Protein AF-A0A3D0P4E4-F1 (afdb_monomer)

Foldseek 3Di:
DPPFDWDKDWFFQQFAGWIWIQGSVRAIEIEFQFHWLPRPGPDDLQVSLVVLQVVSCVRPVAQEHLEYEQFFLFRRGQQSLLHPSLLRHAYAAYAYAQLLPPPDPLSVVLVVQLLVLLVLLLLQVVVLPDDPVLSVLLCVLSVRLFNDDDDPPGDDPPTGSVSSSCSSAAVHNHYNDRGHHHPPPDQDVQDWDDDPSHPQKIKTWHDDHPDPVSVVLLGPCVVPPLSVLSVLSSVQPVDPDPDPRCPPDDPVPDDPPVCCCVPPVQDPVNVVVVVVVSSPSSSSVSSVSSNQSRLSSTGWMWIDRPPDTDTDSRSRPDD

Nearest PDB structures (foldseek):
  7r0x-assembly1_A  TM=2.997E-01  e=5.244E+00  Serratia

pLDDT: mean 80.93, std 16.65, range [38.97, 98.81]

Mean predicted aligned error: 10.12 Å

Secondary structure (DSSP, 8-state):
------EEEE---SSS--EEEE-TTS-EEEE-----TT---S--TTHHHHHHHHHHHHHHSS-EEEEEE--S--HHHHGGGG-GGGGGSEEEEEEEEGGG-TT-HHHHHHHHHHHHHHHHHHHHGGGTT--HHHHHHHHHHHHHTT---S--TTPPTT--HHHHHHIIIII-SSBSSSSPEEES-SS-SSEEEE-TTSTTEEEEEEES---HHHHHHTSGGGGTHHHHHHHHHHHHHS---SS----SS-GGGPPPHHHHHHHS---HHHHHHHHHHHHTS-HHHHHHHHHHHHHTT--EEEEEETTEEEEE-TT-S--

Structure (mmCIF, N/CA/C/O backbone):
data_AF-A0A3D0P4E4-F1
#
_entry.id   AF-A0A3D0P4E4-F1
#
loop_
_atom_site.group_PDB
_atom_site.id
_atom_site.type_symbol
_atom_site.label_atom_id
_atom_site.label_alt_id
_atom_site.label_comp_id
_atom_site.label_asym_id
_atom_site.label_entity_id
_atom_site.label_seq_id
_atom_site.pdbx_PDB_ins_code
_atom_site.Cartn_x
_atom_site.Cartn_y
_atom_site.Cartn_z
_atom_site.occupancy
_atom_site.B_iso_or_equiv
_atom_site.auth_seq_id
_atom_site.auth_comp_id
_atom_site.auth_asym_id
_atom_site.auth_atom_id
_atom_site.pdbx_PDB_model_num
ATOM 1 N N . MET A 1 1 ? -31.466 0.581 21.768 1.00 44.50 1 MET A N 1
ATOM 2 C CA . MET A 1 1 ? -30.253 -0.060 21.217 1.00 44.50 1 MET A CA 1
ATOM 3 C C . MET A 1 1 ? -29.456 1.050 20.560 1.00 44.50 1 MET A C 1
ATOM 5 O O . MET A 1 1 ? -30.023 1.710 19.699 1.00 44.50 1 MET A O 1
ATOM 9 N N . SER A 1 2 ? -28.242 1.363 21.024 1.00 51.09 2 SER A N 1
ATOM 10 C CA . SER A 1 2 ? -27.422 2.362 20.327 1.00 51.09 2 SER A CA 1
ATOM 11 C C . SER A 1 2 ? -27.149 1.856 18.911 1.00 51.09 2 SER A C 1
ATOM 13 O O . SER A 1 2 ? -26.882 0.669 18.711 1.00 51.09 2 SER A O 1
ATOM 15 N N . ASN A 1 3 ? -27.303 2.729 17.920 1.00 55.09 3 ASN A N 1
ATOM 16 C CA . ASN A 1 3 ? -27.032 2.382 16.533 1.00 55.09 3 ASN A CA 1
ATOM 17 C C . ASN A 1 3 ? -25.538 2.039 16.419 1.00 55.09 3 ASN A C 1
ATOM 19 O O . ASN A 1 3 ? -24.690 2.899 16.651 1.00 55.09 3 ASN A O 1
ATOM 23 N N . LYS A 1 4 ? -25.211 0.774 16.127 1.00 81.69 4 LYS A N 1
ATOM 24 C CA . LYS A 1 4 ? -23.833 0.326 15.881 1.00 81.69 4 LYS A CA 1
ATOM 25 C C . LYS A 1 4 ? -23.458 0.696 14.447 1.00 81.69 4 LYS A C 1
ATOM 27 O O . LYS A 1 4 ? -23.489 -0.146 13.556 1.00 81.69 4 LYS A O 1
ATOM 32 N N . THR A 1 5 ? -23.209 1.978 14.217 1.00 90.88 5 THR A N 1
ATOM 33 C CA . THR A 1 5 ? -22.882 2.515 12.894 1.00 90.88 5 THR A CA 1
ATOM 34 C C . THR A 1 5 ? -21.390 2.362 12.623 1.00 90.88 5 THR A C 1
ATOM 36 O O . THR A 1 5 ? -20.579 2.801 13.433 1.00 90.88 5 THR A O 1
ATOM 39 N N . VAL A 1 6 ? -21.042 1.782 11.475 1.00 94.50 6 VAL A N 1
ATOM 40 C CA . VAL A 1 6 ? -19.710 1.923 10.872 1.00 94.50 6 VAL A CA 1
ATOM 41 C C . VAL A 1 6 ? -19.750 3.161 9.982 1.00 94.50 6 VAL A C 1
ATOM 43 O O . VAL A 1 6 ? -20.715 3.337 9.235 1.00 94.50 6 VAL A O 1
ATOM 46 N N . ARG A 1 7 ? -18.748 4.035 10.078 1.00 95.94 7 ARG A N 1
ATOM 47 C CA . ARG A 1 7 ? -18.603 5.182 9.168 1.00 95.94 7 ARG A CA 1
ATOM 48 C C . ARG A 1 7 ? -17.350 4.999 8.332 1.00 95.94 7 ARG A C 1
ATOM 50 O O . ARG A 1 7 ? -16.355 4.498 8.838 1.00 95.94 7 ARG A O 1
ATOM 57 N N . ILE A 1 8 ? -17.410 5.429 7.082 1.00 96.94 8 ILE A N 1
ATOM 58 C CA . ILE A 1 8 ? -16.265 5.451 6.178 1.00 96.94 8 ILE A CA 1
ATOM 59 C C . ILE A 1 8 ? -16.090 6.901 5.755 1.00 96.94 8 ILE A C 1
ATOM 61 O O . ILE A 1 8 ? -17.051 7.538 5.316 1.00 96.94 8 ILE A O 1
ATOM 65 N N . ARG A 1 9 ? -14.885 7.429 5.941 1.00 96.81 9 ARG A N 1
ATOM 66 C CA . ARG A 1 9 ? -14.469 8.724 5.412 1.00 96.81 9 ARG A CA 1
ATOM 67 C C . ARG A 1 9 ? -13.503 8.469 4.263 1.00 96.81 9 ARG A C 1
ATOM 69 O O . ARG A 1 9 ? -12.525 7.759 4.451 1.00 96.81 9 ARG A O 1
ATOM 76 N N . MET A 1 10 ? -13.806 9.039 3.104 1.00 95.44 10 MET A N 1
ATOM 77 C CA . MET A 1 10 ? -12.953 9.007 1.916 1.00 95.44 10 MET A CA 1
ATOM 78 C C . MET A 1 10 ? -12.258 10.359 1.805 1.00 95.44 10 MET A C 1
ATOM 80 O O . MET A 1 10 ? -12.942 11.386 1.821 1.00 95.44 10 MET A O 1
ATOM 84 N N . TYR A 1 11 ? -10.931 10.371 1.734 1.00 93.94 11 TYR A N 1
ATOM 85 C CA . TYR A 1 11 ? -10.174 11.602 1.527 1.00 93.94 11 TYR A CA 1
ATOM 86 C C . TYR A 1 11 ? -10.015 11.854 0.032 1.00 93.94 11 TYR A C 1
ATOM 88 O O . TYR A 1 11 ? -9.665 10.957 -0.726 1.00 93.94 11 TYR A O 1
ATOM 96 N N . HIS A 1 12 ? -10.281 13.085 -0.404 1.00 90.56 12 HIS A N 1
ATOM 97 C CA . HIS A 1 12 ? -10.120 13.478 -1.800 1.00 90.56 12 HIS A CA 1
ATOM 98 C C . HIS A 1 12 ? -8.635 13.716 -2.117 1.00 90.56 12 HIS A C 1
ATOM 100 O O . HIS A 1 12 ? -8.166 14.853 -2.142 1.00 90.56 12 HIS A O 1
ATOM 106 N N . VAL A 1 13 ? -7.891 12.630 -2.323 1.00 87.75 13 VAL A N 1
ATOM 107 C CA . VAL A 1 13 ? -6.446 12.644 -2.626 1.00 87.75 13 VAL A CA 1
ATOM 108 C C . VAL A 1 13 ? -6.140 12.829 -4.118 1.00 87.75 13 VAL A C 1
ATOM 110 O O . VAL A 1 13 ? -5.000 13.071 -4.500 1.00 87.75 13 VAL A O 1
ATOM 113 N N . GLY A 1 14 ? -7.176 12.827 -4.961 1.00 86.44 14 GLY A N 1
ATOM 114 C CA . GLY A 1 14 ? -7.060 13.005 -6.404 1.00 86.44 14 GLY A CA 1
ATOM 115 C C . GLY A 1 14 ? -6.926 11.662 -7.108 1.00 86.44 14 GLY A C 1
ATOM 116 O O . GLY A 1 14 ? -7.943 11.079 -7.468 1.00 86.44 14 GLY A O 1
ATOM 117 N N . PHE A 1 15 ? -5.688 11.213 -7.312 1.00 85.50 15 PHE A N 1
ATOM 118 C CA . PHE A 1 15 ? -5.374 9.900 -7.881 1.00 85.50 15 PHE A CA 1
ATOM 119 C C . PHE A 1 15 ? -4.903 8.966 -6.759 1.00 85.50 15 PHE A C 1
ATOM 121 O O . PHE A 1 15 ? -4.100 9.398 -5.925 1.00 85.50 15 PHE A O 1
ATOM 128 N N . GLY A 1 16 ? -5.453 7.751 -6.743 1.00 88.81 16 GLY A N 1
ATOM 129 C CA . GLY A 1 16 ? -5.277 6.744 -5.700 1.00 88.81 16 GLY A CA 1
ATOM 130 C C . GLY A 1 16 ? -6.220 6.873 -4.503 1.00 88.81 16 GLY A C 1
ATOM 131 O O . GLY A 1 16 ? -7.232 7.582 -4.557 1.00 88.81 16 GLY A O 1
ATOM 132 N N . ASP A 1 17 ? -5.874 6.194 -3.408 1.00 93.38 17 ASP A N 1
ATOM 133 C CA . ASP A 1 17 ? -6.824 5.844 -2.349 1.00 93.38 17 ASP A CA 1
ATOM 134 C C . ASP A 1 17 ? -6.416 6.303 -0.943 1.00 93.38 17 ASP A C 1
ATOM 136 O O . ASP A 1 17 ? -5.253 6.289 -0.542 1.00 93.38 17 ASP A O 1
ATOM 140 N N . CYS A 1 18 ? -7.414 6.694 -0.143 1.00 95.94 18 CYS A N 1
ATOM 141 C CA . CYS A 1 18 ? -7.250 6.931 1.290 1.00 95.94 18 CYS A CA 1
ATOM 142 C C . CYS A 1 18 ? -8.611 6.885 2.006 1.00 95.94 18 CYS A C 1
ATOM 144 O O . CYS A 1 18 ? -9.457 7.781 1.861 1.00 95.94 18 CYS A O 1
ATOM 146 N N . PHE A 1 19 ? -8.810 5.868 2.845 1.00 97.56 19 PHE A N 1
ATOM 147 C CA . PHE A 1 19 ? -10.054 5.633 3.580 1.00 97.56 19 PHE A CA 1
ATOM 148 C C . PHE A 1 19 ? -9.810 5.533 5.083 1.00 97.56 19 PHE A C 1
ATOM 150 O O . PHE A 1 19 ? -9.001 4.733 5.536 1.00 97.56 19 PHE A O 1
ATOM 157 N N . LEU A 1 20 ? -10.596 6.258 5.880 1.00 98.38 20 LEU A N 1
ATOM 158 C CA . LEU A 1 20 ? -10.663 6.069 7.329 1.00 98.38 20 LEU A CA 1
ATOM 159 C C . LEU A 1 20 ? -11.990 5.411 7.713 1.00 98.38 20 LEU A C 1
ATOM 161 O O . LEU A 1 20 ? -13.062 6.024 7.658 1.00 98.38 20 LEU A O 1
ATOM 165 N N . ILE A 1 21 ? -11.913 4.153 8.134 1.00 98.06 21 ILE A N 1
ATOM 166 C CA . ILE A 1 21 ? -13.038 3.383 8.664 1.00 98.06 21 ILE A CA 1
ATOM 167 C C . ILE A 1 21 ? -13.108 3.610 10.167 1.00 98.06 21 ILE A C 1
ATOM 169 O O . ILE A 1 21 ? -12.130 3.433 10.888 1.00 98.06 21 ILE A O 1
ATOM 173 N N . ILE A 1 22 ? -14.292 3.966 10.649 1.00 97.38 22 ILE A N 1
ATOM 174 C CA . ILE A 1 22 ? -14.557 4.286 12.046 1.00 97.38 22 ILE A CA 1
ATOM 175 C C . ILE A 1 22 ? -15.563 3.268 12.570 1.00 97.38 22 ILE A C 1
ATOM 177 O O . ILE A 1 22 ? -16.730 3.241 12.153 1.00 97.38 22 ILE A O 1
ATOM 181 N N . LEU A 1 23 ? -15.099 2.420 13.481 1.00 96.50 23 LEU A N 1
ATOM 182 C CA . LEU A 1 23 ? -15.888 1.356 14.083 1.00 96.50 23 LEU A CA 1
ATOM 183 C C . LEU A 1 23 ? -16.866 1.905 15.139 1.00 96.50 23 LEU A C 1
ATOM 185 O O . LEU A 1 23 ? -16.685 3.015 15.648 1.00 96.50 23 LEU A O 1
ATOM 189 N N . PRO A 1 24 ? -17.907 1.134 15.517 1.00 94.00 24 PRO A N 1
ATOM 190 C CA . PRO A 1 24 ? -18.908 1.585 16.487 1.00 94.00 24 PRO A CA 1
ATOM 191 C C . PRO A 1 24 ? -18.345 1.969 17.862 1.00 94.00 24 PRO A C 1
ATOM 193 O O . PRO A 1 24 ? -18.962 2.760 18.574 1.00 94.00 24 PRO A O 1
ATOM 196 N N . ASP A 1 25 ? -17.198 1.413 18.246 1.00 93.44 25 ASP A N 1
ATOM 197 C CA . ASP A 1 25 ? -16.477 1.726 19.482 1.00 93.44 25 ASP A CA 1
ATOM 198 C C . ASP A 1 25 ? -15.318 2.714 19.274 1.00 93.44 25 ASP A C 1
ATOM 200 O O . ASP A 1 25 ? -14.450 2.837 20.133 1.00 93.44 25 ASP A O 1
ATOM 204 N N . LYS A 1 26 ? -15.352 3.458 18.161 1.00 95.06 26 LYS A N 1
ATOM 205 C CA . LYS A 1 26 ? -14.412 4.518 17.768 1.00 95.06 26 LYS A CA 1
ATOM 206 C C . LYS A 1 26 ? -13.002 4.063 17.394 1.00 95.06 26 LYS A C 1
ATOM 208 O O . LYS A 1 26 ? -12.183 4.924 17.078 1.00 95.06 26 LYS A O 1
ATOM 213 N N . ARG A 1 27 ? -12.724 2.758 17.382 1.00 97.00 27 ARG A N 1
ATOM 214 C CA . ARG A 1 27 ? -11.493 2.241 16.777 1.00 97.00 27 ARG A CA 1
ATOM 215 C C . ARG A 1 27 ? -11.457 2.545 15.284 1.00 97.00 27 ARG A C 1
ATOM 217 O O . ARG A 1 27 ? -12.509 2.620 14.639 1.00 97.00 27 ARG A O 1
ATOM 224 N N . THR A 1 28 ? -10.262 2.733 14.752 1.00 98.12 28 THR A N 1
ATOM 225 C CA . THR A 1 28 ? -10.040 3.249 13.401 1.00 98.12 28 THR A CA 1
ATOM 226 C C . THR A 1 28 ? -9.142 2.335 12.585 1.00 98.12 28 THR A C 1
ATOM 228 O O . THR A 1 28 ? -8.157 1.794 13.085 1.00 98.12 28 THR A O 1
ATOM 231 N N . ILE A 1 29 ? -9.504 2.171 11.315 1.00 98.62 29 ILE A N 1
ATOM 232 C CA . ILE A 1 29 ? -8.706 1.465 10.313 1.00 98.62 29 ILE A CA 1
ATOM 233 C C . ILE A 1 29 ? -8.443 2.462 9.191 1.00 98.62 29 ILE A C 1
ATOM 235 O O . ILE A 1 29 ? -9.401 2.982 8.615 1.00 98.62 29 ILE A O 1
ATOM 239 N N . LEU A 1 30 ? -7.175 2.754 8.920 1.00 98.69 30 LEU A N 1
ATOM 240 C CA . LEU A 1 30 ? -6.765 3.529 7.755 1.00 98.69 30 LEU A CA 1
ATOM 241 C C . LEU A 1 30 ? -6.400 2.551 6.640 1.00 98.69 30 LEU A C 1
ATOM 243 O O . LEU A 1 30 ? -5.610 1.641 6.877 1.00 98.69 30 LEU A O 1
ATOM 247 N N . ILE A 1 31 ? -6.977 2.734 5.460 1.00 98.56 31 ILE A N 1
ATOM 248 C CA . ILE A 1 31 ? -6.610 2.002 4.249 1.00 98.56 31 ILE A CA 1
ATOM 249 C C . ILE A 1 31 ? -6.011 3.010 3.283 1.00 98.56 31 ILE A C 1
ATOM 251 O O . ILE A 1 31 ? -6.713 3.937 2.874 1.00 98.56 31 ILE A O 1
ATOM 255 N N . ASP 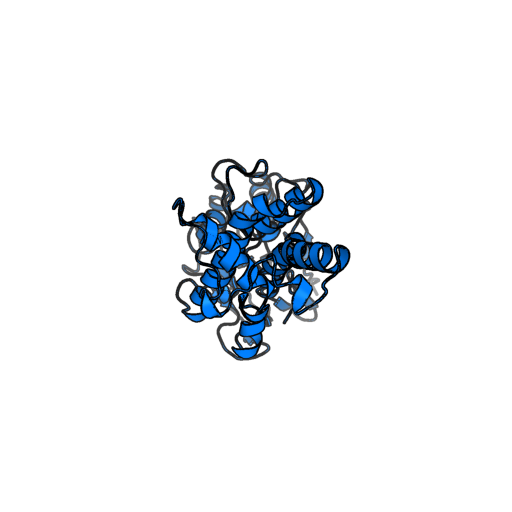A 1 32 ? -4.739 2.797 2.966 1.00 97.62 32 ASP A N 1
ATOM 256 C CA . ASP A 1 32 ? -3.899 3.625 2.110 1.00 97.62 32 ASP A CA 1
ATOM 257 C C . ASP A 1 32 ? -3.744 5.081 2.587 1.00 97.62 32 ASP A C 1
ATOM 259 O O . ASP A 1 32 ? -4.422 5.578 3.493 1.00 97.62 32 ASP A O 1
ATOM 263 N N . ALA A 1 33 ? -2.750 5.752 2.021 1.00 94.62 33 ALA A N 1
ATOM 264 C CA . ALA A 1 33 ? -2.447 7.160 2.211 1.00 94.62 33 ALA A CA 1
ATOM 265 C C . ALA A 1 33 ? -1.943 7.745 0.888 1.00 94.62 33 ALA A C 1
ATOM 267 O O . ALA A 1 33 ? -0.814 8.240 0.766 1.00 94.62 33 ALA A O 1
ATOM 268 N N . GLY A 1 34 ? -2.806 7.651 -0.114 1.00 86.38 34 GLY A N 1
ATOM 269 C CA . GLY A 1 34 ? -2.515 8.061 -1.466 1.00 86.38 34 GLY A CA 1
ATOM 270 C C . GLY A 1 34 ? -2.134 9.521 -1.599 1.00 86.38 34 GLY A C 1
ATOM 271 O O . GLY A 1 34 ? -2.745 10.407 -0.999 1.00 86.38 34 GLY A O 1
ATOM 272 N N . PHE A 1 35 ? -1.095 9.773 -2.385 1.00 77.38 35 PHE A N 1
ATOM 273 C CA . PHE A 1 35 ? -0.783 11.096 -2.900 1.00 77.38 35 PHE A CA 1
ATOM 274 C C . PHE A 1 35 ? -0.019 10.938 -4.204 1.00 77.38 35 PHE A C 1
ATOM 276 O O . PHE A 1 35 ? 0.995 10.250 -4.256 1.00 77.38 35 PHE A O 1
ATOM 283 N N . HIS A 1 36 ? -0.470 11.632 -5.242 1.00 68.00 36 HIS A N 1
ATOM 284 C CA . HIS A 1 36 ? 0.235 11.672 -6.510 1.00 68.00 36 HIS A CA 1
ATOM 285 C C . HIS A 1 36 ? 0.349 13.119 -6.987 1.00 68.00 36 HIS A C 1
ATOM 287 O O . HIS A 1 36 ? -0.640 13.849 -6.990 1.00 68.00 36 HIS A O 1
ATOM 293 N N . GLY A 1 37 ? 1.538 13.542 -7.431 1.00 61.47 37 GLY A N 1
ATOM 294 C CA . GLY A 1 37 ? 1.794 14.929 -7.852 1.00 61.47 37 GLY A CA 1
ATOM 295 C C . GLY A 1 37 ? 0.942 15.400 -9.041 1.00 61.47 37 GLY A C 1
ATOM 296 O O . GLY A 1 37 ? 0.727 16.599 -9.212 1.00 61.47 37 GLY A O 1
ATOM 297 N N . GLN A 1 38 ? 0.411 14.464 -9.835 1.00 63.22 38 GLN A N 1
ATOM 298 C CA . GLN A 1 38 ? -0.547 14.741 -10.917 1.00 63.22 38 GLN A CA 1
ATOM 299 C C . GLN A 1 38 ? -2.022 14.653 -10.477 1.00 63.22 38 GLN A C 1
ATOM 301 O O . GLN A 1 38 ? -2.912 15.145 -11.177 1.00 63.22 38 GLN A O 1
ATOM 306 N N . GLY A 1 39 ? -2.296 14.049 -9.318 1.00 63.44 39 GLY A N 1
ATOM 307 C CA . GLY A 1 39 ? -3.631 13.958 -8.740 1.00 63.44 39 GLY A CA 1
ATOM 308 C C . GLY A 1 39 ? -4.042 15.306 -8.156 1.00 63.44 39 GLY A C 1
ATOM 309 O O . GLY A 1 39 ? -3.478 15.769 -7.169 1.00 63.44 39 GLY A O 1
ATOM 310 N N . LYS A 1 40 ? -5.047 15.961 -8.747 1.00 65.06 40 LYS A N 1
ATOM 311 C CA . LYS A 1 40 ? -5.570 17.256 -8.266 1.00 65.06 40 LYS A CA 1
ATOM 312 C C . LYS A 1 40 ? -6.502 17.089 -7.056 1.00 65.06 40 LYS A C 1
ATOM 314 O O . LYS A 1 40 ? -7.643 17.548 -7.090 1.00 65.06 40 LYS A O 1
ATOM 319 N N . GLY A 1 41 ? -6.035 16.396 -6.020 1.00 70.00 41 GLY A N 1
ATOM 320 C CA . GLY A 1 41 ? -6.741 16.257 -4.748 1.00 70.00 41 GLY A CA 1
ATOM 321 C C . GLY A 1 41 ? -6.738 17.541 -3.914 1.00 70.00 41 GLY A C 1
ATOM 322 O O . GLY A 1 41 ? -6.080 18.528 -4.242 1.00 70.00 41 GLY A O 1
ATOM 323 N N . GLU A 1 42 ? -7.467 17.522 -2.799 1.00 77.00 42 GLU A N 1
ATOM 324 C CA . GLU A 1 42 ? -7.512 18.626 -1.825 1.00 77.00 42 GLU A CA 1
ATOM 325 C C . GLU A 1 42 ? -6.267 18.696 -0.929 1.00 77.00 42 GLU A C 1
ATOM 327 O O . GLU A 1 42 ? -6.057 19.700 -0.245 1.00 77.00 42 GLU A O 1
ATOM 332 N N . PHE A 1 43 ? -5.441 17.649 -0.923 1.00 73.31 43 PHE A N 1
ATOM 333 C CA . PHE A 1 43 ? -4.323 17.503 0.002 1.00 73.31 43 PHE A CA 1
ATOM 334 C C . PHE A 1 43 ? -2.992 17.474 -0.746 1.00 73.31 43 PHE A C 1
ATOM 336 O O . PHE A 1 43 ? -2.819 16.733 -1.709 1.00 73.31 43 PHE A O 1
ATOM 343 N N . SER A 1 44 ? -2.025 18.256 -0.265 1.00 70.69 44 SER A N 1
ATOM 344 C CA . SER A 1 44 ? -0.617 17.956 -0.524 1.00 70.69 44 SER A CA 1
ATOM 345 C C . SER A 1 44 ? -0.197 16.748 0.316 1.00 70.69 44 SER A C 1
ATOM 347 O O . SER A 1 44 ? -0.833 16.451 1.332 1.00 70.69 44 SER A O 1
ATOM 349 N N . GLY A 1 45 ? 0.906 16.089 -0.047 1.00 67.50 45 GLY A N 1
ATOM 350 C CA . GLY A 1 45 ? 1.371 14.904 0.675 1.00 67.50 45 GLY A CA 1
ATOM 351 C C . GLY A 1 45 ? 1.516 15.100 2.195 1.00 67.50 45 GLY A C 1
ATOM 352 O O . GLY A 1 45 ? 1.186 14.201 2.960 1.00 67.50 45 GLY A O 1
ATOM 353 N N . ASN A 1 46 ? 1.956 16.277 2.664 1.00 81.62 46 ASN A N 1
ATOM 354 C CA . ASN A 1 46 ? 2.072 16.569 4.105 1.00 81.62 46 ASN A CA 1
ATOM 355 C C . ASN A 1 46 ? 0.738 16.938 4.774 1.00 81.62 46 ASN A C 1
ATOM 357 O O . ASN A 1 46 ? 0.577 16.720 5.975 1.00 81.62 46 ASN A O 1
ATOM 361 N N . ALA A 1 47 ? -0.216 17.488 4.020 1.00 88.19 47 ALA A N 1
ATOM 362 C CA . ALA A 1 47 ? -1.501 17.931 4.559 1.00 88.19 47 ALA A CA 1
ATOM 363 C C . ALA A 1 47 ? -2.447 16.757 4.863 1.00 88.19 47 ALA A C 1
ATOM 365 O O . ALA A 1 47 ? -3.309 16.871 5.735 1.00 88.19 47 ALA A O 1
ATOM 366 N N . LEU A 1 48 ? -2.291 15.624 4.166 1.00 92.06 48 LEU A N 1
ATOM 367 C CA . LEU A 1 48 ? -3.113 14.434 4.390 1.00 92.06 48 LEU A CA 1
ATOM 368 C C . LEU A 1 48 ? -2.981 13.877 5.826 1.00 92.06 48 LEU A C 1
ATOM 370 O O . LEU A 1 48 ? -4.006 13.797 6.509 1.00 92.06 48 LEU A O 1
ATOM 374 N N . PRO A 1 49 ? -1.779 13.542 6.343 1.00 94.31 49 PRO A N 1
ATOM 375 C CA . PRO A 1 49 ? -1.633 13.072 7.723 1.00 94.31 49 PRO A CA 1
ATOM 376 C C . PRO A 1 49 ? -2.063 14.113 8.764 1.00 94.31 49 PRO A C 1
ATOM 378 O O . PRO A 1 49 ? -2.638 13.738 9.783 1.00 94.31 49 PRO A O 1
ATOM 381 N N . GLU A 1 50 ? -1.870 15.414 8.515 1.00 95.06 50 GLU A N 1
ATOM 382 C CA . GLU A 1 50 ? -2.366 16.472 9.414 1.00 95.06 50 GLU A CA 1
ATOM 383 C C . GLU A 1 50 ? -3.890 16.448 9.517 1.00 95.06 50 GLU A C 1
ATOM 385 O O . GLU A 1 50 ? -4.444 16.464 10.621 1.00 95.06 50 GLU A O 1
ATOM 390 N N . ARG A 1 51 ? -4.576 16.345 8.374 1.00 96.00 51 ARG A N 1
ATOM 391 C CA . ARG A 1 51 ? -6.033 16.262 8.351 1.00 96.00 51 ARG A CA 1
ATOM 392 C C . ARG A 1 51 ? -6.539 14.970 8.995 1.00 96.00 51 ARG A C 1
ATOM 394 O O . ARG A 1 51 ? -7.517 15.005 9.742 1.00 96.00 51 ARG A O 1
ATOM 401 N N . ILE A 1 52 ? -5.880 13.839 8.745 1.00 96.88 52 ILE A N 1
ATOM 402 C CA . ILE A 1 52 ? -6.211 12.567 9.402 1.00 96.88 52 ILE A CA 1
ATOM 403 C C . ILE A 1 52 ? -6.057 12.712 10.921 1.00 96.88 52 ILE A C 1
ATOM 405 O O . ILE A 1 52 ? -6.968 12.343 11.661 1.00 96.88 52 ILE A O 1
ATOM 409 N N . ARG A 1 53 ? -4.960 13.310 11.402 1.00 97.25 53 ARG A N 1
ATOM 410 C CA . ARG A 1 53 ? -4.731 13.577 12.832 1.00 97.25 53 ARG A CA 1
ATOM 411 C C . ARG A 1 53 ? -5.866 14.402 13.445 1.00 97.25 53 ARG A C 1
ATOM 413 O O . ARG A 1 53 ? -6.368 14.043 14.511 1.00 97.25 53 ARG A O 1
ATOM 420 N N . GLU A 1 54 ? -6.288 15.480 12.787 1.00 97.62 54 GLU A N 1
ATOM 421 C CA . GLU A 1 54 ? -7.413 16.318 13.234 1.00 97.62 54 GLU A CA 1
ATOM 422 C C . GLU A 1 54 ? -8.721 15.525 13.332 1.00 97.62 54 GLU A C 1
ATOM 424 O O . GLU A 1 54 ? -9.407 15.580 14.356 1.00 97.62 54 GLU A O 1
ATOM 429 N N . ASP A 1 55 ? -9.028 14.728 12.307 1.00 97.69 55 ASP A N 1
ATOM 430 C CA . ASP A 1 55 ? -10.228 13.895 12.279 1.00 97.69 55 ASP A CA 1
ATOM 431 C C . ASP A 1 55 ? -10.209 12.840 13.402 1.00 97.69 55 ASP A C 1
ATOM 433 O O . ASP A 1 55 ? -11.223 12.619 14.069 1.00 97.69 55 ASP A O 1
ATOM 437 N N . LEU A 1 56 ? -9.060 12.206 13.664 1.00 98.25 56 LEU A N 1
ATOM 438 C CA . LEU A 1 56 ? -8.893 11.242 14.760 1.00 98.25 56 LEU A CA 1
ATOM 439 C C . LEU A 1 56 ? -9.161 11.889 16.127 1.00 98.25 56 LEU A C 1
ATOM 441 O O . LEU A 1 56 ? -9.906 11.336 16.947 1.00 98.25 56 LEU A O 1
ATOM 445 N N . ILE A 1 57 ? -8.628 13.094 16.350 1.00 98.00 57 ILE A N 1
ATOM 446 C CA . ILE A 1 57 ? -8.874 13.868 17.573 1.00 98.00 57 ILE A CA 1
ATOM 447 C C . ILE A 1 57 ? -10.369 14.193 17.711 1.00 98.00 57 ILE A C 1
ATOM 449 O O . ILE A 1 57 ? -10.925 14.014 18.795 1.00 98.00 57 ILE A O 1
ATOM 453 N N . GLU A 1 58 ? -11.054 14.581 16.633 1.00 97.12 58 GLU A N 1
ATOM 454 C CA . GLU A 1 58 ? -12.503 14.832 16.655 1.00 97.12 58 GLU A CA 1
ATOM 455 C C . GLU A 1 58 ? -13.309 13.563 17.008 1.00 97.12 58 GLU A C 1
ATOM 457 O O . GLU A 1 58 ? -14.257 13.599 17.799 1.00 97.12 58 GLU A O 1
ATOM 462 N N . ILE A 1 59 ? -12.924 12.410 16.454 1.00 95.00 59 ILE A N 1
ATOM 463 C CA . ILE A 1 59 ? -13.644 11.139 16.618 1.00 95.00 59 ILE A CA 1
ATOM 464 C C . ILE A 1 59 ? -13.498 10.583 18.042 1.00 95.00 59 ILE A C 1
ATOM 466 O O . ILE A 1 59 ? -14.490 10.166 18.671 1.00 95.00 59 ILE A O 1
ATOM 470 N N . ARG A 1 60 ? -12.260 10.529 18.547 1.00 94.00 60 ARG A N 1
ATOM 471 C CA . ARG A 1 60 ? -11.903 9.767 19.758 1.00 94.00 60 ARG A CA 1
ATOM 472 C C . ARG A 1 60 ? -11.037 10.516 20.773 1.00 94.00 60 ARG A C 1
ATOM 474 O O . ARG A 1 60 ? -10.708 9.917 21.791 1.00 94.00 60 ARG A O 1
ATOM 481 N N . ASN A 1 61 ? -10.768 11.810 20.573 1.00 94.88 61 ASN A N 1
ATOM 482 C CA . ASN A 1 61 ? -9.947 12.650 21.460 1.00 94.88 61 ASN A CA 1
ATOM 483 C C . ASN A 1 61 ? -8.500 12.138 21.611 1.00 94.88 61 ASN A C 1
ATOM 485 O O . ASN A 1 61 ? -7.872 12.310 22.654 1.00 94.88 61 ASN A O 1
ATOM 489 N N . GLU A 1 62 ? -7.996 11.475 20.569 1.00 95.25 62 GLU A N 1
ATOM 490 C CA . GLU A 1 62 ? -6.679 10.845 20.509 1.00 95.25 62 GLU A CA 1
ATOM 491 C C . GLU A 1 62 ? -6.250 10.734 19.038 1.00 95.25 62 GLU A C 1
ATOM 493 O O . GLU A 1 62 ? -7.045 10.318 18.194 1.00 95.25 62 GLU A O 1
ATOM 498 N N . ALA A 1 63 ?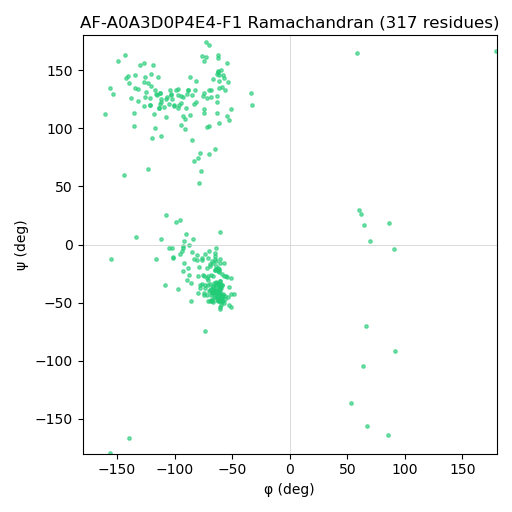 -4.998 11.079 18.731 1.00 97.00 63 ALA A N 1
ATOM 499 C CA . ALA A 1 63 ? -4.407 10.902 17.406 1.00 97.00 63 ALA A CA 1
ATOM 500 C C . ALA A 1 63 ? -3.891 9.464 17.245 1.00 97.00 63 ALA A C 1
ATOM 502 O O . ALA A 1 63 ? -2.688 9.216 17.283 1.00 97.00 63 ALA A O 1
ATOM 503 N N . ARG A 1 64 ? -4.815 8.505 17.123 1.00 97.50 64 ARG A N 1
ATOM 504 C CA . ARG A 1 64 ? -4.485 7.077 17.049 1.00 97.50 64 ARG A CA 1
ATOM 505 C C . ARG A 1 64 ? -5.236 6.346 15.944 1.00 97.50 64 ARG A C 1
ATOM 507 O O . ARG A 1 64 ? -6.457 6.473 15.830 1.00 97.50 64 ARG A O 1
ATOM 514 N N . ILE A 1 65 ? -4.503 5.522 15.201 1.00 98.50 65 ILE A N 1
ATOM 515 C CA . ILE A 1 65 ? -5.019 4.554 14.230 1.00 98.50 65 ILE A CA 1
ATOM 516 C C . ILE A 1 65 ? -4.750 3.153 14.773 1.00 98.50 65 ILE A C 1
ATOM 518 O O . ILE A 1 65 ? -3.613 2.824 15.097 1.00 98.50 65 ILE A O 1
ATOM 522 N N . ASP A 1 66 ? -5.777 2.311 14.890 1.00 98.56 66 ASP A N 1
ATOM 523 C CA . ASP A 1 66 ? -5.586 0.963 15.438 1.00 98.56 66 ASP A CA 1
ATOM 524 C C . ASP A 1 66 ? -4.972 0.012 14.404 1.00 98.56 66 ASP A C 1
ATOM 526 O O . ASP A 1 66 ? -4.122 -0.801 14.758 1.00 98.56 66 ASP A O 1
ATOM 530 N N . VAL A 1 67 ? -5.353 0.137 13.130 1.00 98.75 67 VAL A N 1
ATOM 531 C CA . VAL A 1 67 ? -4.750 -0.624 12.026 1.00 98.75 67 VAL A CA 1
ATOM 532 C C . VAL A 1 67 ? -4.538 0.279 10.814 1.00 98.75 67 VAL A C 1
ATOM 534 O O . VAL A 1 67 ? -5.484 0.905 10.341 1.00 98.75 67 VAL A O 1
ATOM 537 N N . VAL A 1 68 ? -3.311 0.325 10.301 1.00 98.81 68 VAL A N 1
ATOM 538 C CA . VAL A 1 68 ? -2.992 0.848 8.966 1.00 98.81 68 VAL A CA 1
ATOM 539 C C . VAL A 1 68 ? -2.909 -0.330 8.007 1.00 98.81 68 VAL A C 1
ATOM 541 O O . VAL A 1 68 ? -2.275 -1.333 8.318 1.00 98.81 68 VAL A O 1
ATOM 544 N N . ILE A 1 69 ? -3.540 -0.214 6.849 1.00 98.75 69 ILE A N 1
ATOM 545 C CA . ILE A 1 69 ? -3.505 -1.198 5.774 1.00 98.75 69 ILE A CA 1
ATOM 546 C C . ILE A 1 69 ? -2.957 -0.479 4.549 1.00 98.75 69 ILE A C 1
ATOM 548 O O . ILE A 1 69 ? -3.565 0.500 4.130 1.00 98.75 69 ILE A O 1
ATOM 552 N N . ALA A 1 70 ? -1.834 -0.939 4.001 1.00 98.25 70 ALA A N 1
ATOM 553 C CA . ALA A 1 70 ? -1.431 -0.544 2.653 1.00 98.25 70 ALA A CA 1
ATOM 554 C C . ALA A 1 70 ? -1.810 -1.684 1.708 1.00 98.25 70 ALA A C 1
ATOM 556 O O . ALA A 1 70 ? -1.388 -2.822 1.930 1.00 98.25 70 ALA A O 1
ATOM 557 N N . THR A 1 71 ? -2.663 -1.407 0.725 1.00 97.12 71 THR A N 1
ATOM 558 C CA . THR A 1 71 ? -3.233 -2.435 -0.153 1.00 97.12 71 THR A CA 1
ATOM 559 C C . THR A 1 71 ? -2.163 -3.029 -1.052 1.00 97.12 71 THR A C 1
ATOM 561 O O . THR A 1 71 ? -2.031 -4.245 -1.115 1.00 97.12 71 THR A O 1
ATOM 564 N N . HIS A 1 72 ? -1.365 -2.182 -1.683 1.00 95.00 72 HIS A N 1
ATOM 565 C CA . HIS A 1 72 ? -0.190 -2.530 -2.465 1.00 95.00 72 HIS A CA 1
ATOM 566 C C . HIS A 1 72 ? 0.740 -1.319 -2.516 1.00 95.00 72 HIS A C 1
ATOM 568 O O . HIS A 1 72 ? 0.486 -0.284 -1.903 1.00 95.00 72 HIS A O 1
ATOM 574 N N . ARG A 1 73 ? 1.864 -1.463 -3.207 1.00 92.81 73 ARG A N 1
ATOM 575 C CA . ARG A 1 73 ? 2.958 -0.495 -3.146 1.00 92.81 73 ARG A CA 1
ATOM 576 C C . ARG A 1 73 ? 2.906 0.639 -4.165 1.00 92.81 73 ARG A C 1
ATOM 578 O O . ARG A 1 73 ? 3.922 1.314 -4.323 1.00 92.81 73 ARG A O 1
ATOM 585 N N . HIS A 1 74 ? 1.828 0.808 -4.922 1.00 92.19 74 HIS A N 1
ATOM 586 C CA . HIS A 1 74 ? 1.788 1.918 -5.865 1.00 92.19 74 HIS A CA 1
ATOM 587 C C . HIS A 1 74 ? 1.853 3.257 -5.138 1.00 92.19 74 HIS A C 1
ATOM 589 O O . HIS A 1 74 ? 1.392 3.397 -3.999 1.00 92.19 74 HIS A O 1
ATOM 595 N N . GLN A 1 75 ? 2.491 4.237 -5.777 1.00 88.94 75 GLN A N 1
ATOM 596 C CA . GLN A 1 75 ? 2.708 5.542 -5.162 1.00 88.94 75 GLN A CA 1
ATOM 597 C C . GLN A 1 75 ? 1.389 6.199 -4.766 1.00 88.94 75 GLN A C 1
ATOM 599 O O . GLN A 1 75 ? 1.237 6.700 -3.650 1.00 88.94 75 GLN A O 1
ATOM 604 N N . ASP A 1 76 ? 0.396 6.137 -5.638 1.00 89.19 76 ASP A N 1
ATOM 605 C CA . ASP A 1 76 ? -0.926 6.677 -5.374 1.00 89.19 76 ASP A CA 1
ATOM 606 C C . ASP A 1 76 ? -1.670 5.971 -4.220 1.00 89.19 76 ASP A C 1
ATOM 608 O O . ASP A 1 76 ? -2.696 6.469 -3.778 1.00 89.19 76 ASP A O 1
ATOM 612 N N . HIS A 1 77 ? -1.104 4.923 -3.611 1.00 94.19 77 HIS A N 1
ATOM 613 C CA . HIS A 1 77 ? -1.600 4.305 -2.375 1.00 94.19 77 HIS A CA 1
ATOM 614 C C . HIS A 1 77 ? -0.720 4.579 -1.151 1.00 94.19 77 HIS A C 1
ATOM 616 O O . HIS A 1 77 ? -1.238 4.717 -0.044 1.00 94.19 77 HIS A O 1
ATOM 622 N N . ILE A 1 78 ? 0.606 4.672 -1.297 1.00 93.94 78 ILE A N 1
ATOM 623 C CA . ILE A 1 78 ? 1.512 4.709 -0.131 1.00 93.94 78 ILE A CA 1
ATOM 624 C C . ILE A 1 78 ? 2.295 6.008 0.031 1.00 93.94 78 ILE A C 1
ATOM 626 O O . ILE A 1 78 ? 2.917 6.233 1.070 1.00 93.94 78 ILE A O 1
ATOM 630 N N . TYR A 1 79 ? 2.318 6.872 -0.976 1.00 90.12 79 TYR A N 1
ATOM 631 C CA . TYR A 1 79 ? 3.366 7.882 -1.073 1.00 90.12 79 TYR A CA 1
ATOM 632 C C . TYR A 1 79 ? 3.316 8.940 0.040 1.00 90.12 79 TYR A C 1
ATOM 634 O O . TYR A 1 79 ? 4.375 9.419 0.460 1.00 90.12 79 TYR A O 1
ATOM 642 N N . SER A 1 80 ? 2.144 9.230 0.627 1.00 92.69 80 SER A N 1
ATOM 643 C CA . SER A 1 80 ? 2.064 10.141 1.784 1.00 92.69 80 SER A CA 1
ATOM 644 C C . SER A 1 80 ? 2.734 9.591 3.043 1.00 92.69 80 SER A C 1
ATOM 646 O O . SER A 1 80 ? 3.018 10.379 3.946 1.00 92.69 80 SER A O 1
ATOM 648 N N . PHE A 1 81 ? 3.032 8.287 3.137 1.00 94.81 81 PHE A N 1
ATOM 649 C CA . PHE A 1 81 ? 3.787 7.710 4.263 1.00 94.81 81 PHE A CA 1
ATOM 650 C C . PHE A 1 81 ? 5.235 8.221 4.358 1.00 94.81 81 PHE A C 1
ATOM 652 O O . PHE A 1 81 ? 5.881 8.027 5.384 1.00 94.81 81 PHE A O 1
ATOM 659 N N . ASN A 1 82 ? 5.734 8.948 3.354 1.00 93.00 82 ASN A N 1
ATOM 660 C CA . ASN A 1 82 ? 6.990 9.697 3.462 1.00 93.00 82 ASN A CA 1
ATOM 661 C C . ASN A 1 82 ? 6.914 10.908 4.416 1.00 93.00 82 ASN A C 1
ATOM 663 O O . ASN A 1 82 ? 7.947 11.454 4.798 1.00 93.00 82 ASN A O 1
ATOM 667 N N . SER A 1 83 ? 5.716 11.381 4.772 1.00 92.38 83 SER A N 1
ATOM 668 C CA . SER A 1 83 ? 5.561 12.579 5.600 1.00 92.38 83 SER A CA 1
ATOM 669 C C . SER A 1 83 ? 6.038 12.368 7.039 1.00 92.38 83 SER A C 1
ATOM 671 O O . SER A 1 83 ? 5.621 11.437 7.724 1.00 92.38 83 SER A O 1
ATOM 673 N N . GLU A 1 84 ? 6.829 13.303 7.564 1.00 92.56 84 GLU A N 1
ATOM 674 C CA . GLU A 1 84 ? 7.239 13.292 8.976 1.00 92.56 84 GLU A CA 1
ATOM 675 C C . GLU A 1 84 ? 6.046 13.459 9.939 1.00 92.56 84 GLU A C 1
ATOM 677 O O . GLU A 1 84 ? 6.111 13.030 11.094 1.00 92.56 84 GLU A O 1
ATOM 682 N N . ASN A 1 85 ? 4.924 14.010 9.458 1.00 93.75 85 ASN A N 1
ATOM 683 C CA . ASN A 1 85 ? 3.713 14.256 10.247 1.00 93.75 85 ASN A CA 1
ATOM 684 C C . ASN A 1 85 ? 3.052 12.963 10.759 1.00 93.75 85 ASN A C 1
ATOM 686 O O . ASN A 1 85 ? 2.301 13.001 11.736 1.00 93.75 85 ASN A O 1
ATOM 690 N N . TRP A 1 86 ? 3.369 11.800 10.173 1.00 95.56 86 TRP A N 1
ATOM 691 C CA . TRP A 1 86 ? 2.975 10.502 10.734 1.00 95.56 86 TRP A CA 1
ATOM 692 C C . TRP A 1 86 ? 3.571 10.248 12.124 1.00 95.56 86 TRP A C 1
ATOM 694 O O . TRP A 1 86 ? 3.000 9.483 12.898 1.00 95.56 86 TRP A O 1
ATOM 704 N N . GLY A 1 87 ? 4.670 10.920 12.486 1.00 94.88 87 GLY A N 1
ATOM 705 C CA . GLY A 1 87 ? 5.263 10.859 13.824 1.00 94.88 87 GLY A CA 1
ATOM 706 C C . GLY A 1 87 ? 4.366 11.414 14.939 1.00 94.88 87 GLY A C 1
ATOM 707 O O . GLY A 1 87 ? 4.618 11.149 16.117 1.00 94.88 87 GLY A O 1
ATOM 708 N N . GLU A 1 88 ? 3.307 12.147 14.588 1.00 95.31 88 GLU A N 1
ATOM 709 C CA . GLU A 1 88 ? 2.315 12.682 15.526 1.00 95.31 88 GLU A CA 1
ATOM 710 C C . GLU A 1 88 ? 1.095 11.768 15.726 1.00 95.31 88 GLU A C 1
ATOM 712 O O . GLU A 1 88 ? 0.203 12.100 16.512 1.00 95.31 88 GLU A O 1
ATOM 717 N N . ILE A 1 89 ? 1.041 10.628 15.029 1.00 97.81 89 ILE A N 1
ATOM 718 C CA . ILE A 1 89 ? -0.064 9.668 15.088 1.00 97.81 89 ILE A CA 1
ATOM 719 C C . ILE A 1 89 ? 0.450 8.345 15.661 1.00 97.81 89 ILE A C 1
ATOM 721 O O . ILE A 1 89 ? 1.446 7.787 15.206 1.00 97.81 89 ILE A O 1
ATOM 725 N N . GLU A 1 90 ? -0.244 7.818 16.666 1.00 97.62 90 GLU A N 1
ATOM 726 C CA . GLU A 1 90 ? 0.054 6.501 17.232 1.00 97.62 90 GLU A CA 1
ATOM 727 C C . GLU A 1 90 ? -0.583 5.393 16.392 1.00 97.62 90 GLU A C 1
ATOM 729 O O . GLU A 1 90 ? -1.770 5.465 16.064 1.00 97.62 90 GLU A O 1
ATOM 734 N N . ILE A 1 91 ? 0.189 4.354 16.068 1.00 98.12 91 ILE A N 1
ATOM 735 C CA . ILE A 1 91 ? -0.255 3.248 15.212 1.00 98.12 91 ILE A CA 1
ATOM 736 C C . ILE A 1 91 ? -0.355 1.949 16.022 1.00 98.12 91 ILE A C 1
ATOM 738 O O . ILE A 1 91 ? 0.573 1.569 16.721 1.00 98.12 91 ILE A O 1
ATOM 742 N N . GLY A 1 92 ? -1.459 1.212 15.945 1.00 97.94 92 GLY A N 1
ATOM 743 C CA . GLY A 1 92 ? -1.543 -0.113 16.571 1.00 97.94 92 GLY A CA 1
ATOM 744 C C . GLY A 1 92 ? -0.737 -1.150 15.785 1.00 97.94 92 GLY A C 1
ATOM 745 O O . GLY A 1 92 ? 0.359 -1.561 16.179 1.00 97.94 92 GLY A O 1
ATOM 746 N N . GLU A 1 93 ? -1.280 -1.554 14.639 1.00 98.00 93 GLU A N 1
ATOM 747 C CA . GLU A 1 93 ? -0.660 -2.497 13.707 1.00 98.00 93 GLU A CA 1
ATOM 748 C C . GLU A 1 93 ? -0.590 -1.928 12.284 1.00 98.00 93 GLU A C 1
ATOM 750 O O . GLU A 1 93 ? -1.396 -1.084 11.900 1.00 98.00 93 GLU A O 1
ATOM 755 N N . VAL A 1 94 ? 0.355 -2.436 11.491 1.00 98.62 94 VAL A N 1
ATOM 756 C CA . VAL A 1 94 ? 0.433 -2.202 10.042 1.00 98.62 94 VAL A CA 1
ATOM 757 C C . VAL A 1 94 ? 0.232 -3.535 9.341 1.00 98.62 94 VAL A C 1
ATOM 759 O O . VAL A 1 94 ? 0.903 -4.508 9.695 1.00 98.62 94 VAL A O 1
ATOM 762 N N . TRP A 1 95 ? -0.686 -3.603 8.385 1.00 98.62 95 TRP A N 1
ATOM 763 C CA . TRP A 1 95 ? -0.947 -4.778 7.562 1.00 98.62 95 TRP A CA 1
ATOM 764 C C . TRP A 1 95 ? -0.542 -4.491 6.120 1.00 98.62 95 TRP A C 1
ATOM 766 O O . TRP A 1 95 ? -0.922 -3.463 5.563 1.00 98.62 95 TRP A O 1
ATOM 776 N N . LEU A 1 96 ? 0.235 -5.403 5.547 1.00 98.38 96 LEU A N 1
ATOM 777 C CA . LEU A 1 96 ? 0.773 -5.321 4.191 1.00 98.38 96 LEU A CA 1
ATOM 778 C C . LEU A 1 96 ? 0.480 -6.634 3.458 1.00 98.38 96 LEU A C 1
ATOM 780 O O . LEU A 1 96 ? 0.362 -7.677 4.119 1.00 98.38 96 LEU A O 1
ATOM 784 N N . PRO A 1 97 ? 0.390 -6.635 2.119 1.00 96.50 97 PRO A N 1
ATOM 785 C CA . PRO A 1 97 ? 0.358 -7.880 1.376 1.00 96.50 97 PRO A CA 1
ATOM 786 C C . PRO A 1 97 ? 1.666 -8.650 1.589 1.00 96.50 97 PRO A C 1
ATOM 788 O O . PRO A 1 97 ? 2.735 -8.073 1.801 1.00 96.50 97 PRO A O 1
ATOM 791 N N . TRP A 1 98 ? 1.596 -9.978 1.554 1.00 95.44 98 TRP A N 1
ATOM 792 C CA . TRP A 1 98 ? 2.752 -10.823 1.854 1.00 95.44 98 TRP A CA 1
ATOM 793 C C . TRP A 1 98 ? 3.933 -10.640 0.901 1.00 95.44 98 TRP A C 1
ATOM 795 O O . TRP A 1 98 ? 5.069 -10.913 1.284 1.00 95.44 98 TRP A O 1
ATOM 805 N N . VAL A 1 99 ? 3.677 -10.141 -0.308 1.00 92.62 99 VAL A N 1
ATOM 806 C CA . VAL A 1 99 ? 4.713 -9.827 -1.298 1.00 92.62 99 VAL A CA 1
ATOM 807 C C . VAL A 1 99 ? 5.650 -8.693 -0.856 1.00 92.62 99 VAL A C 1
ATOM 809 O O . VAL A 1 99 ? 6.703 -8.506 -1.458 1.00 92.62 99 VAL A O 1
ATOM 812 N N . GLU A 1 100 ? 5.289 -7.959 0.200 1.00 95.00 100 GLU A N 1
ATOM 813 C CA . GLU A 1 100 ? 6.109 -6.907 0.811 1.00 95.00 100 GLU A CA 1
ATOM 814 C C . GLU A 1 100 ? 6.973 -7.448 1.966 1.00 95.00 100 GLU A C 1
ATOM 816 O O . GLU A 1 100 ? 7.774 -6.720 2.555 1.00 95.00 100 GLU A O 1
ATOM 821 N N . ASP A 1 101 ? 6.859 -8.736 2.319 1.00 95.50 101 ASP A N 1
ATOM 822 C CA . ASP A 1 101 ? 7.703 -9.333 3.354 1.00 95.50 101 ASP A CA 1
ATOM 823 C C . ASP A 1 101 ? 9.155 -9.473 2.868 1.00 95.50 101 ASP A C 1
ATOM 825 O O . ASP A 1 101 ? 9.536 -10.410 2.165 1.00 95.50 101 ASP A O 1
ATOM 829 N N . ARG A 1 102 ? 10.009 -8.553 3.329 1.00 94.06 102 ARG A N 1
ATOM 830 C CA . ARG A 1 102 ? 11.458 -8.519 3.051 1.00 94.06 102 ARG A CA 1
ATOM 831 C C . ARG A 1 102 ? 12.220 -9.757 3.542 1.00 94.06 102 ARG A C 1
ATOM 833 O O . ARG A 1 102 ? 13.399 -9.909 3.223 1.00 94.06 102 ARG A O 1
ATOM 840 N N . SER A 1 103 ? 11.601 -10.601 4.367 1.00 93.56 103 SER A N 1
ATOM 841 C CA . SER A 1 103 ? 12.177 -11.859 4.846 1.00 93.56 103 SER A CA 1
ATOM 842 C C . SER A 1 103 ? 11.646 -13.097 4.126 1.00 93.56 103 SER A C 1
ATOM 844 O O . SER A 1 103 ? 12.239 -14.169 4.266 1.00 93.56 103 SER A O 1
ATOM 846 N N . ASP A 1 104 ? 10.591 -12.952 3.323 1.00 93.00 104 ASP A N 1
ATOM 847 C CA . ASP A 1 104 ? 10.020 -14.029 2.527 1.00 93.00 104 ASP A CA 1
ATOM 848 C C . ASP A 1 104 ? 10.807 -14.188 1.202 1.00 93.00 104 ASP A C 1
ATOM 850 O O . ASP A 1 104 ? 10.940 -13.234 0.419 1.00 93.00 104 ASP A O 1
ATOM 854 N N . PRO A 1 105 ? 11.389 -15.374 0.928 1.00 91.25 105 PRO A N 1
ATOM 855 C CA . PRO A 1 105 ? 12.179 -15.594 -0.281 1.00 91.25 105 PRO A CA 1
ATOM 856 C C . PRO A 1 105 ? 11.378 -15.487 -1.584 1.00 91.25 105 PRO A C 1
ATOM 858 O O . PRO A 1 105 ? 11.942 -15.071 -2.601 1.00 91.25 105 PRO A O 1
ATOM 861 N N . GLU A 1 106 ? 10.101 -15.873 -1.579 1.00 88.81 106 GLU A N 1
ATOM 862 C CA . GLU A 1 106 ? 9.236 -15.829 -2.761 1.00 88.81 106 GLU A CA 1
ATOM 863 C C . GLU A 1 106 ? 8.820 -14.391 -3.057 1.00 88.81 106 GLU A C 1
ATOM 865 O O . GLU A 1 106 ? 8.967 -13.944 -4.198 1.00 88.81 106 GLU A O 1
ATOM 870 N N . ALA A 1 107 ? 8.447 -13.639 -2.019 1.00 89.88 107 ALA A N 1
ATOM 871 C CA . ALA A 1 107 ? 8.171 -12.206 -2.105 1.00 89.88 107 ALA A CA 1
ATOM 872 C C . ALA A 1 107 ? 9.383 -11.444 -2.660 1.00 89.88 107 ALA A C 1
ATOM 874 O O . ALA A 1 107 ? 9.301 -10.742 -3.668 1.00 89.88 107 ALA A O 1
ATOM 875 N N . THR A 1 108 ? 10.564 -11.688 -2.080 1.00 90.19 108 THR A N 1
ATOM 876 C CA . THR A 1 108 ? 11.822 -11.063 -2.516 1.00 90.19 108 THR A CA 1
ATOM 877 C C . THR A 1 108 ? 12.169 -11.414 -3.966 1.00 90.19 108 THR A C 1
ATOM 879 O O . THR A 1 108 ? 12.721 -10.589 -4.702 1.00 90.19 108 THR A O 1
ATOM 882 N N . LYS A 1 109 ? 11.893 -12.650 -4.399 1.00 87.31 109 LYS A N 1
ATOM 883 C CA . LYS A 1 109 ? 12.124 -13.085 -5.781 1.00 87.31 109 LYS A CA 1
ATOM 884 C C . LYS A 1 109 ? 11.173 -12.371 -6.741 1.00 87.31 109 LYS A C 1
ATOM 886 O O . LYS A 1 109 ? 11.652 -11.866 -7.756 1.00 87.31 109 LYS A O 1
ATOM 891 N N . LEU A 1 110 ? 9.879 -12.319 -6.425 1.00 84.44 110 LEU A N 1
ATOM 892 C CA . LEU A 1 110 ? 8.868 -11.625 -7.225 1.00 84.44 110 LEU A CA 1
ATOM 893 C C . LEU A 1 110 ? 9.209 -10.136 -7.358 1.00 84.44 110 LEU A C 1
ATOM 895 O O . LEU A 1 110 ? 9.312 -9.630 -8.476 1.00 84.44 110 LEU A O 1
ATOM 899 N N . TRP A 1 111 ? 9.525 -9.488 -6.234 1.00 86.00 111 TRP A N 1
ATOM 900 C CA . TRP A 1 111 ? 9.954 -8.093 -6.183 1.00 86.00 111 TRP A CA 1
ATOM 901 C C . TRP A 1 111 ? 11.097 -7.796 -7.149 1.00 86.00 111 TR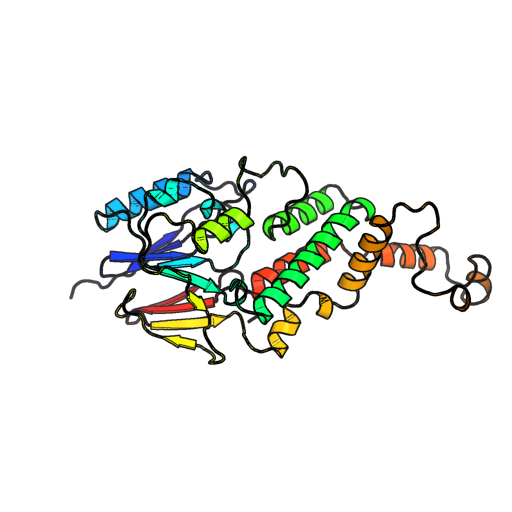P A C 1
ATOM 903 O O . TRP A 1 111 ? 11.008 -6.910 -7.996 1.00 86.00 111 TRP A O 1
ATOM 913 N N . LYS A 1 112 ? 12.183 -8.575 -7.056 1.00 85.19 112 LYS A N 1
ATOM 914 C CA . LYS A 1 112 ? 13.370 -8.389 -7.898 1.00 85.19 112 LYS A CA 1
ATOM 915 C C . LYS A 1 112 ? 13.046 -8.521 -9.376 1.00 85.19 112 LYS A C 1
ATOM 917 O O . LYS A 1 112 ? 13.630 -7.798 -10.179 1.00 85.19 112 LYS A O 1
ATOM 922 N N . LYS A 1 113 ? 12.149 -9.438 -9.746 1.00 83.12 113 LYS A N 1
ATOM 923 C CA . LYS A 1 113 ? 11.740 -9.622 -11.141 1.00 83.12 113 LYS A CA 1
ATOM 924 C C . LYS A 1 113 ? 10.929 -8.437 -11.646 1.00 83.12 113 LYS A C 1
ATOM 926 O O . LYS A 1 113 ? 11.271 -7.911 -12.701 1.00 83.12 113 LYS A O 1
ATOM 931 N N . GLN A 1 114 ? 9.928 -8.001 -10.883 1.00 83.06 114 GLN A N 1
ATOM 932 C CA . GLN A 1 114 ? 9.098 -6.838 -11.210 1.00 83.06 114 GLN A CA 1
ATOM 933 C C . GLN A 1 114 ? 9.956 -5.572 -11.328 1.00 83.06 114 GLN A C 1
ATOM 935 O O . GLN A 1 114 ? 9.903 -4.884 -12.344 1.00 83.06 114 GLN A O 1
ATOM 940 N N . GLN A 1 115 ? 10.853 -5.338 -10.365 1.00 83.56 115 GLN A N 1
ATOM 941 C CA . GLN A 1 115 ? 11.781 -4.209 -10.399 1.00 83.56 115 GLN A CA 1
ATOM 942 C C . GLN A 1 115 ? 12.748 -4.288 -11.587 1.00 83.56 115 GLN A C 1
ATOM 944 O O . GLN A 1 115 ? 12.952 -3.297 -12.279 1.00 83.56 115 GLN A O 1
ATOM 949 N N . SER A 1 116 ? 13.318 -5.465 -11.868 1.00 82.31 116 SER A N 1
ATOM 950 C CA . SER A 1 116 ? 14.226 -5.638 -13.012 1.00 82.31 116 SER A CA 1
ATOM 951 C C . SER A 1 116 ? 13.512 -5.410 -14.343 1.00 82.31 116 SER A C 1
ATOM 953 O O . SER A 1 116 ? 14.080 -4.793 -15.237 1.00 82.31 116 SER A O 1
ATOM 955 N N . PHE A 1 117 ? 12.270 -5.885 -14.484 1.00 81.75 117 PHE A N 1
ATOM 956 C CA . PHE A 1 117 ? 11.468 -5.645 -15.683 1.00 81.75 117 PHE A CA 1
ATOM 957 C C . PHE A 1 117 ? 11.212 -4.152 -15.886 1.00 81.75 117 PHE A C 1
ATOM 959 O O . PHE A 1 117 ? 11.495 -3.624 -16.959 1.00 81.75 117 PHE A O 1
ATOM 966 N N . ALA A 1 118 ? 10.771 -3.466 -14.833 1.00 83.31 118 ALA A N 1
ATOM 967 C CA . ALA A 1 118 ? 10.465 -2.047 -14.888 1.00 83.31 118 ALA A CA 1
ATOM 968 C C . ALA A 1 118 ? 11.723 -1.192 -15.161 1.00 83.31 118 ALA A C 1
ATOM 970 O O . ALA A 1 118 ? 11.683 -0.277 -15.979 1.00 83.31 118 ALA A O 1
ATOM 971 N N . MET A 1 119 ? 12.877 -1.545 -14.578 1.00 82.50 119 MET A N 1
ATOM 972 C CA . MET A 1 119 ? 14.165 -0.904 -14.887 1.00 82.50 119 MET A CA 1
ATOM 973 C C . MET A 1 119 ? 14.639 -1.169 -16.324 1.00 82.50 119 MET A C 1
ATOM 975 O O . MET A 1 119 ? 15.212 -0.280 -16.953 1.00 82.50 119 MET A O 1
ATOM 979 N N . ASN A 1 120 ? 14.407 -2.368 -16.866 1.00 80.75 120 ASN A N 1
ATOM 980 C CA . ASN A 1 120 ? 14.742 -2.671 -18.260 1.00 80.75 120 ASN A CA 1
ATOM 981 C C . ASN A 1 120 ? 13.860 -1.875 -19.230 1.00 80.75 120 ASN A C 1
ATOM 983 O O . ASN A 1 120 ? 14.369 -1.348 -20.217 1.00 80.75 120 ASN A O 1
ATOM 987 N N . LEU A 1 121 ? 12.563 -1.749 -18.930 1.00 81.19 121 LEU A N 1
ATOM 988 C CA . LEU A 1 121 ? 11.641 -0.912 -19.694 1.00 81.19 121 LEU A CA 1
ATOM 989 C C . LEU A 1 121 ? 12.069 0.560 -19.644 1.00 81.19 121 LEU A C 1
ATOM 991 O O . LEU A 1 121 ? 12.215 1.183 -20.691 1.00 81.19 121 LEU A O 1
ATOM 995 N N . ALA A 1 122 ? 12.380 1.079 -18.452 1.00 82.75 122 ALA A N 1
ATOM 996 C CA . ALA A 1 122 ? 12.917 2.426 -18.257 1.00 82.75 122 ALA A CA 1
ATOM 997 C C . ALA A 1 122 ? 14.169 2.697 -19.108 1.00 82.75 122 ALA A C 1
ATOM 999 O O . ALA A 1 122 ? 14.288 3.741 -19.746 1.00 82.75 122 ALA A O 1
ATOM 1000 N N . ALA A 1 123 ? 15.104 1.743 -19.142 1.00 80.19 123 ALA A N 1
ATOM 1001 C CA . ALA A 1 123 ? 16.341 1.858 -19.911 1.00 80.19 123 ALA A CA 1
ATOM 1002 C C . ALA A 1 123 ? 16.121 1.777 -21.433 1.00 80.19 123 ALA A C 1
ATOM 1004 O O . ALA A 1 123 ? 16.922 2.318 -22.196 1.00 80.19 123 ALA A O 1
ATOM 1005 N N . ALA A 1 124 ? 15.066 1.092 -21.878 1.00 75.69 124 ALA A N 1
ATOM 1006 C CA . ALA A 1 124 ? 14.740 0.920 -23.291 1.00 75.69 124 ALA A CA 1
ATOM 1007 C C . ALA A 1 124 ? 13.837 2.036 -23.845 1.00 75.69 124 ALA A C 1
ATOM 1009 O O . ALA A 1 124 ? 13.963 2.372 -25.023 1.00 75.69 124 ALA A O 1
ATOM 1010 N N . ALA A 1 125 ? 12.971 2.634 -23.016 1.00 76.38 125 ALA A N 1
ATOM 1011 C CA . ALA A 1 125 ? 11.949 3.603 -23.423 1.00 76.38 125 ALA A CA 1
ATOM 1012 C C . ALA A 1 125 ? 12.461 4.745 -24.332 1.00 76.38 125 ALA A C 1
ATOM 1014 O O . ALA A 1 125 ? 11.824 5.003 -25.357 1.00 76.38 125 ALA A O 1
ATOM 1015 N N . PRO A 1 126 ? 13.634 5.370 -24.083 1.00 75.94 126 PRO A N 1
ATOM 1016 C CA . PRO A 1 126 ? 14.148 6.438 -24.948 1.00 75.94 126 PRO A CA 1
ATOM 1017 C C . PRO A 1 126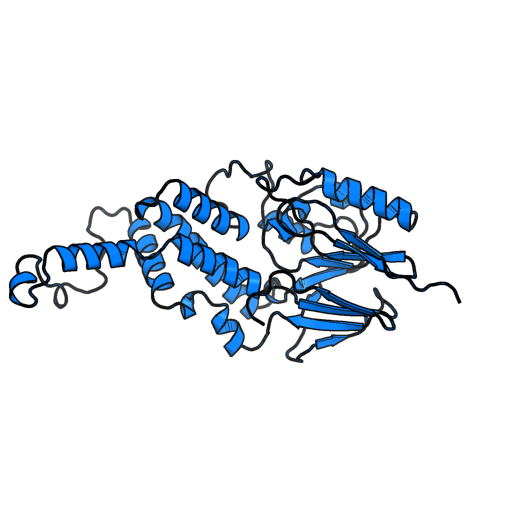 ? 14.449 6.015 -26.396 1.00 75.94 126 PRO A C 1
ATOM 1019 O O . PRO A 1 126 ? 14.539 6.870 -27.276 1.00 75.94 126 PRO A O 1
ATOM 1022 N N . MET A 1 127 ? 14.631 4.716 -26.661 1.00 69.56 127 MET A N 1
ATOM 1023 C CA . MET A 1 127 ? 14.997 4.185 -27.981 1.00 69.56 127 MET A CA 1
ATOM 1024 C C . MET A 1 127 ? 13.799 3.719 -28.812 1.00 69.56 127 MET A C 1
ATOM 1026 O O . MET A 1 127 ? 13.963 3.417 -29.992 1.00 69.56 127 MET A O 1
ATOM 1030 N N . LEU A 1 128 ? 12.603 3.669 -28.225 1.00 69.50 128 LEU A N 1
ATOM 1031 C CA . LEU A 1 128 ? 11.413 3.096 -28.861 1.00 69.50 128 LEU A CA 1
ATOM 1032 C C . LEU A 1 128 ? 10.683 4.084 -29.779 1.00 69.50 128 LEU A C 1
ATOM 1034 O O . LEU A 1 128 ? 9.629 3.761 -30.308 1.00 69.50 128 LEU A O 1
ATOM 1038 N N . GLY A 1 129 ? 11.231 5.288 -29.981 1.00 68.19 129 GLY A N 1
ATOM 1039 C CA . GLY A 1 129 ? 10.634 6.283 -30.876 1.00 68.19 129 GLY A CA 1
ATOM 1040 C C . GLY A 1 129 ? 9.233 6.734 -30.449 1.00 68.19 129 GLY A C 1
ATOM 1041 O O . GLY A 1 129 ? 8.448 7.137 -31.301 1.00 68.19 129 GLY A O 1
ATOM 1042 N N . LEU A 1 130 ? 8.930 6.652 -29.148 1.00 73.19 130 LEU A N 1
ATOM 1043 C CA . LEU A 1 130 ? 7.619 6.960 -28.577 1.00 73.19 130 LEU A CA 1
ATOM 1044 C C . LEU A 1 130 ? 7.176 8.392 -28.894 1.00 73.19 130 LEU A C 1
ATOM 1046 O O . LEU A 1 130 ? 8.000 9.317 -28.933 1.00 73.19 130 LEU A O 1
ATOM 1050 N N . SER A 1 131 ? 5.867 8.573 -29.077 1.00 77.56 131 SER A N 1
ATOM 1051 C CA . SER A 1 131 ? 5.261 9.905 -29.083 1.00 77.56 131 SER A CA 1
ATOM 1052 C C . SER A 1 131 ? 5.455 10.579 -27.717 1.00 77.56 131 SER A C 1
ATOM 1054 O O . SER A 1 131 ? 5.726 9.905 -26.727 1.00 77.56 131 SER A O 1
ATOM 1056 N N . GLU A 1 132 ? 5.342 11.907 -27.634 1.00 80.00 132 GLU A N 1
ATOM 1057 C CA . GLU A 1 132 ? 5.450 12.594 -26.334 1.00 80.00 132 GLU A CA 1
ATOM 1058 C C . GLU A 1 132 ? 4.363 12.126 -25.351 1.00 80.00 132 GLU A C 1
ATOM 1060 O O . GLU A 1 132 ? 4.659 11.906 -24.184 1.00 80.00 132 GLU A O 1
ATOM 1065 N N . GLU A 1 133 ? 3.145 11.865 -25.838 1.00 79.38 133 GLU A N 1
ATOM 1066 C CA . GLU A 1 133 ? 2.048 11.309 -25.033 1.00 79.38 133 GLU A CA 1
ATOM 1067 C C . GLU A 1 133 ? 2.389 9.912 -24.489 1.00 79.38 133 GLU A C 1
ATOM 1069 O O . GLU A 1 133 ? 2.208 9.636 -23.305 1.00 79.38 133 GLU A O 1
ATOM 1074 N N . ASP A 1 134 ? 2.951 9.033 -25.323 1.00 77.94 134 ASP A N 1
ATOM 1075 C CA . ASP A 1 134 ? 3.337 7.685 -24.892 1.00 77.94 134 ASP A CA 1
ATOM 1076 C C . ASP A 1 134 ? 4.519 7.704 -23.917 1.00 77.94 134 ASP A C 1
ATOM 1078 O O . ASP A 1 134 ? 4.569 6.883 -23.001 1.00 77.94 134 ASP A O 1
ATOM 1082 N N . LYS A 1 135 ? 5.462 8.642 -24.076 1.00 80.44 135 LYS A N 1
ATOM 1083 C CA . LYS A 1 135 ? 6.546 8.843 -23.100 1.00 80.44 135 LYS A CA 1
ATOM 1084 C C . LYS A 1 135 ? 5.987 9.251 -21.747 1.00 80.44 135 LYS A C 1
ATOM 1086 O O . LYS A 1 135 ? 6.344 8.624 -20.756 1.00 80.44 135 LYS A O 1
ATOM 1091 N N . GLU A 1 136 ? 5.093 10.239 -21.717 1.00 81.94 136 GLU A N 1
ATOM 1092 C CA . GLU A 1 136 ? 4.437 10.687 -20.485 1.00 81.94 136 GLU A CA 1
ATOM 1093 C C . GLU A 1 136 ? 3.680 9.532 -19.809 1.00 81.94 136 GLU A C 1
ATOM 1095 O O . GLU A 1 136 ? 3.804 9.345 -18.599 1.00 81.94 136 GLU A O 1
ATOM 1100 N N . ASN A 1 137 ? 2.970 8.702 -20.582 1.00 80.38 137 ASN A N 1
ATOM 1101 C CA . ASN A 1 137 ? 2.262 7.527 -20.064 1.00 80.38 137 ASN A CA 1
ATOM 1102 C C . ASN A 1 137 ? 3.214 6.468 -19.486 1.00 80.38 137 ASN A C 1
ATOM 1104 O O . ASN A 1 137 ? 2.974 5.941 -18.398 1.00 80.38 137 ASN A O 1
ATOM 1108 N N . VAL A 1 138 ? 4.303 6.146 -20.190 1.00 81.75 138 VAL A N 1
ATOM 1109 C CA . VAL A 1 138 ? 5.300 5.169 -19.723 1.00 81.75 138 VAL A CA 1
ATOM 1110 C C . VAL A 1 138 ? 6.013 5.674 -18.471 1.00 81.75 138 VAL A C 1
ATOM 1112 O O . VAL A 1 138 ? 6.162 4.921 -17.509 1.00 81.75 138 VAL A O 1
ATOM 1115 N N . GLU A 1 139 ? 6.430 6.940 -18.458 1.00 83.06 139 GLU A N 1
ATOM 1116 C CA . GLU A 1 139 ? 7.052 7.570 -17.292 1.00 83.06 139 GLU A CA 1
ATOM 1117 C C . GLU A 1 139 ? 6.099 7.585 -16.097 1.00 83.06 139 GLU A C 1
ATOM 1119 O O . GLU A 1 139 ? 6.518 7.246 -14.991 1.00 83.06 139 GLU A O 1
ATOM 1124 N N . PHE A 1 140 ? 4.819 7.896 -16.318 1.00 82.50 140 PHE A N 1
ATOM 1125 C CA . PHE A 1 140 ? 3.786 7.864 -15.286 1.00 82.50 140 PHE A CA 1
ATOM 1126 C C . PHE A 1 140 ? 3.620 6.470 -14.670 1.00 82.50 140 PHE A C 1
ATOM 1128 O O . PHE A 1 140 ? 3.693 6.329 -13.451 1.00 82.50 140 PHE A O 1
ATOM 1135 N N . LEU A 1 141 ? 3.444 5.435 -15.494 1.00 83.88 141 LEU A N 1
ATOM 1136 C CA . LEU A 1 141 ? 3.234 4.060 -15.025 1.00 83.88 141 LEU A CA 1
ATOM 1137 C C . LEU A 1 141 ? 4.473 3.516 -14.295 1.00 83.88 141 LEU A C 1
ATOM 1139 O O . LEU A 1 141 ? 4.363 2.902 -13.235 1.00 83.88 141 LEU A O 1
ATOM 1143 N N . LEU A 1 142 ? 5.674 3.787 -14.816 1.00 84.25 142 LEU A N 1
ATOM 1144 C CA . LEU A 1 142 ? 6.928 3.402 -14.160 1.00 84.25 142 LEU A CA 1
ATOM 1145 C C . LEU A 1 142 ? 7.114 4.137 -12.829 1.00 84.25 142 LEU A C 1
ATOM 1147 O O . LEU A 1 142 ? 7.526 3.529 -11.839 1.00 84.25 142 LEU A O 1
ATOM 1151 N N . TRP A 1 143 ? 6.777 5.423 -12.784 1.00 81.56 143 TRP A N 1
ATOM 1152 C CA . TRP A 1 143 ? 6.808 6.210 -11.561 1.00 81.56 143 TRP A CA 1
ATOM 1153 C C . TRP A 1 143 ? 5.820 5.670 -10.521 1.00 81.56 143 TRP A C 1
ATOM 1155 O O . TRP A 1 143 ? 6.229 5.427 -9.381 1.00 81.56 143 TRP A O 1
ATOM 1165 N N . ASN A 1 144 ? 4.571 5.389 -10.913 1.00 84.25 144 ASN A N 1
ATOM 1166 C CA . ASN A 1 144 ? 3.555 4.829 -10.020 1.00 84.25 144 ASN A CA 1
ATOM 1167 C C . ASN A 1 144 ? 3.965 3.456 -9.464 1.00 84.25 144 ASN A C 1
ATOM 1169 O O . ASN A 1 144 ? 3.817 3.195 -8.269 1.00 84.25 144 ASN A O 1
ATOM 1173 N N . ALA A 1 145 ? 4.617 2.636 -10.296 1.00 84.12 145 ALA A N 1
ATOM 1174 C CA . ALA A 1 145 ? 5.244 1.367 -9.923 1.00 84.12 145 ALA A CA 1
ATOM 1175 C C . ALA A 1 145 ? 6.432 1.498 -8.943 1.00 84.12 145 ALA A C 1
ATOM 1177 O O . ALA A 1 145 ? 6.958 0.490 -8.456 1.00 84.12 145 ALA A O 1
ATOM 1178 N N . GLY A 1 146 ? 6.872 2.723 -8.637 1.00 79.75 146 GLY A N 1
ATOM 1179 C CA . GLY A 1 146 ? 7.993 3.008 -7.743 1.00 79.75 146 GLY A CA 1
ATOM 1180 C C . GLY A 1 146 ? 9.361 2.987 -8.420 1.00 79.75 146 GLY A C 1
ATOM 1181 O O . GLY A 1 146 ? 10.372 2.837 -7.732 1.00 79.75 146 GLY A O 1
ATOM 1182 N N . VAL A 1 147 ? 9.421 3.103 -9.749 1.00 78.56 147 VAL A N 1
ATOM 1183 C CA . VAL A 1 147 ? 10.680 3.234 -10.490 1.00 78.56 147 VAL A CA 1
ATOM 1184 C C . VAL A 1 147 ? 11.077 4.704 -10.544 1.00 78.56 147 VAL A C 1
ATOM 1186 O O . VAL A 1 147 ? 10.459 5.523 -11.218 1.00 78.56 147 VAL A O 1
ATOM 1189 N N . GLU A 1 148 ? 12.151 5.042 -9.843 1.00 66.38 148 GLU A N 1
ATOM 1190 C CA . GLU A 1 148 ? 12.694 6.400 -9.825 1.00 66.38 148 GLU A CA 1
ATOM 1191 C C . GLU A 1 148 ? 13.630 6.604 -11.022 1.00 66.38 148 GLU A C 1
ATOM 1193 O O . GLU A 1 148 ? 14.830 6.320 -10.964 1.00 66.38 148 GLU A O 1
ATOM 1198 N N . ILE A 1 149 ? 13.074 7.059 -12.145 1.00 57.03 149 ILE A N 1
ATOM 1199 C CA . ILE A 1 149 ? 13.839 7.397 -13.349 1.00 57.03 149 ILE A CA 1
ATOM 1200 C C . ILE A 1 149 ? 14.141 8.897 -13.316 1.00 57.03 149 ILE A C 1
ATOM 1202 O O . ILE A 1 149 ? 13.283 9.724 -13.603 1.00 57.03 149 ILE A O 1
ATOM 1206 N N . GLY A 1 150 ? 15.375 9.263 -12.962 1.00 55.25 150 GLY A N 1
ATOM 1207 C CA . GLY A 1 150 ? 15.800 10.666 -12.933 1.00 55.25 150 GLY A CA 1
ATOM 1208 C C . GLY A 1 150 ? 15.102 11.505 -11.853 1.00 55.25 150 GLY A C 1
ATOM 1209 O O . GLY A 1 150 ? 14.671 10.993 -10.824 1.00 55.25 150 GLY A O 1
ATOM 1210 N N . VAL A 1 151 ? 15.043 12.825 -12.061 1.00 49.47 151 VAL A N 1
ATOM 1211 C CA . VAL A 1 151 ? 14.295 13.742 -11.187 1.00 49.47 151 VAL A CA 1
ATOM 1212 C C . VAL A 1 151 ? 12.889 13.866 -11.762 1.00 49.47 151 VAL A C 1
ATOM 1214 O O . VAL A 1 151 ? 12.689 14.604 -12.721 1.00 49.47 151 VAL A O 1
ATOM 1217 N N . SER A 1 152 ? 11.932 13.128 -11.201 1.00 54.75 152 SER A N 1
ATOM 1218 C CA . SER A 1 152 ? 10.519 13.293 -11.552 1.00 54.75 152 SER A CA 1
ATOM 1219 C C . SER A 1 152 ? 10.058 14.700 -11.159 1.00 54.75 152 SER A C 1
ATOM 1221 O O . SER A 1 152 ? 10.229 15.109 -10.008 1.00 54.75 152 SER A O 1
ATOM 1223 N N . GLU A 1 153 ? 9.446 15.442 -12.088 1.00 53.28 153 GLU A N 1
ATOM 1224 C CA . GLU A 1 153 ? 8.813 16.741 -11.795 1.00 53.28 153 GLU A CA 1
ATOM 1225 C C . GLU A 1 153 ? 7.674 16.613 -10.764 1.00 53.28 153 GLU A C 1
ATOM 1227 O O . GLU A 1 153 ? 7.261 17.601 -10.154 1.00 53.28 153 GLU A O 1
ATOM 1232 N N . PHE A 1 154 ? 7.192 15.387 -10.536 1.00 54.00 154 PHE A N 1
ATOM 1233 C CA . PHE A 1 154 ? 6.123 15.045 -9.599 1.00 54.00 154 PHE A CA 1
ATOM 1234 C C . PHE A 1 154 ? 6.642 14.642 -8.211 1.00 54.00 154 PHE A C 1
ATOM 1236 O O . PHE A 1 154 ? 5.843 14.433 -7.294 1.00 54.00 154 PHE A O 1
ATOM 1243 N N . ALA A 1 155 ? 7.962 14.535 -8.029 1.00 59.69 155 ALA A N 1
ATOM 1244 C CA . ALA A 1 155 ? 8.553 14.176 -6.750 1.00 59.69 155 ALA A CA 1
ATOM 1245 C C . ALA A 1 155 ? 8.501 15.351 -5.760 1.00 59.69 155 ALA A C 1
ATOM 1247 O O . ALA A 1 155 ? 8.948 16.466 -6.040 1.00 59.69 155 ALA A O 1
ATOM 1248 N N . VAL A 1 156 ? 8.012 15.086 -4.548 1.00 58.91 156 VAL A N 1
ATOM 1249 C CA . VAL A 1 156 ? 8.252 15.971 -3.404 1.00 58.91 156 VAL A CA 1
ATOM 1250 C C . VAL A 1 156 ? 9.693 15.726 -2.964 1.00 58.91 156 VAL A C 1
ATOM 1252 O O . VAL A 1 156 ? 10.095 14.580 -2.786 1.00 58.91 156 VAL A O 1
ATOM 1255 N N . GLY A 1 157 ? 10.497 16.784 -2.830 1.00 64.44 157 GLY A N 1
ATOM 1256 C CA . GLY A 1 157 ? 11.930 16.653 -2.555 1.00 64.44 157 GLY A CA 1
ATOM 1257 C C . GLY A 1 157 ? 12.228 15.732 -1.365 1.00 64.44 157 GLY A C 1
ATOM 1258 O O . GLY A 1 157 ? 11.853 16.040 -0.237 1.00 64.44 157 GLY A O 1
ATOM 1259 N N . GLY A 1 158 ? 12.920 14.619 -1.631 1.00 70.38 158 GLY A N 1
ATOM 1260 C CA . GLY A 1 158 ? 13.318 13.621 -0.631 1.00 70.38 158 GLY A CA 1
ATOM 1261 C C . GLY A 1 158 ? 12.326 12.474 -0.404 1.00 70.38 158 GLY A C 1
ATOM 1262 O O . GLY A 1 158 ? 12.646 11.570 0.363 1.00 70.38 158 GLY A O 1
ATOM 1263 N N . TRP A 1 159 ? 11.155 12.483 -1.047 1.00 82.75 159 TRP A N 1
ATOM 1264 C CA . TRP A 1 159 ? 10.181 11.390 -0.969 1.00 82.75 159 TRP A CA 1
ATOM 1265 C C . TRP A 1 159 ? 10.473 10.313 -2.010 1.00 82.75 159 TRP A C 1
ATOM 1267 O O . TRP A 1 159 ? 10.917 10.613 -3.115 1.00 82.75 159 TRP A O 1
ATOM 1277 N N . SER A 1 160 ? 10.229 9.061 -1.631 1.00 85.00 160 SER A N 1
ATOM 1278 C CA . SER A 1 160 ? 10.469 7.879 -2.463 1.00 85.00 160 SER A CA 1
ATOM 1279 C C . SER A 1 160 ? 9.466 6.783 -2.133 1.00 85.00 160 SER A C 1
ATOM 1281 O O . SER A 1 160 ? 8.915 6.732 -1.029 1.00 85.00 160 SER A O 1
ATOM 1283 N N . ASN A 1 161 ? 9.253 5.855 -3.062 1.00 87.69 161 ASN A N 1
ATOM 1284 C CA . ASN A 1 161 ? 8.430 4.684 -2.760 1.00 87.69 161 ASN A CA 1
ATOM 1285 C C . ASN A 1 161 ? 9.112 3.781 -1.718 1.00 87.69 161 ASN A C 1
ATOM 1287 O O . ASN A 1 161 ? 8.467 3.249 -0.817 1.00 87.69 161 ASN A O 1
ATOM 1291 N N . ALA A 1 162 ? 10.446 3.695 -1.779 1.00 88.62 162 ALA A N 1
ATOM 1292 C CA . ALA A 1 162 ? 11.253 3.029 -0.763 1.00 88.62 162 ALA A CA 1
ATOM 1293 C C . ALA A 1 162 ? 11.079 3.673 0.624 1.00 88.62 162 ALA A C 1
ATOM 1295 O O . ALA A 1 162 ? 10.861 2.953 1.594 1.00 88.62 162 ALA A O 1
ATOM 1296 N N . GLY A 1 163 ? 11.093 5.007 0.710 1.00 91.75 163 GLY A N 1
ATOM 1297 C CA . GLY A 1 163 ? 10.875 5.750 1.953 1.00 91.75 163 GLY A CA 1
ATOM 1298 C C . GLY A 1 163 ? 9.487 5.524 2.555 1.00 91.75 163 GLY A C 1
ATOM 1299 O O . GLY A 1 163 ? 9.374 5.263 3.752 1.00 91.75 163 GLY A O 1
ATOM 1300 N N . ALA A 1 164 ? 8.432 5.522 1.733 1.00 93.75 164 ALA A N 1
ATOM 1301 C CA . ALA A 1 164 ? 7.081 5.170 2.182 1.00 93.75 164 ALA A CA 1
ATOM 1302 C C . ALA A 1 164 ? 7.009 3.739 2.744 1.00 93.75 164 ALA A C 1
ATOM 1304 O O . ALA A 1 164 ? 6.458 3.520 3.828 1.00 93.75 164 ALA A O 1
ATOM 1305 N N . LEU A 1 165 ? 7.596 2.764 2.039 1.00 94.31 165 LEU A N 1
ATOM 1306 C CA . LEU A 1 165 ? 7.659 1.377 2.504 1.00 94.31 165 LEU A CA 1
ATOM 1307 C C . LEU A 1 165 ? 8.496 1.246 3.781 1.00 94.31 165 LEU A C 1
ATOM 1309 O O . LEU A 1 165 ? 8.109 0.510 4.684 1.00 94.31 165 LEU A O 1
ATOM 1313 N N . ASP A 1 166 ? 9.606 1.971 3.908 1.00 95.31 166 ASP A N 1
ATOM 1314 C CA . ASP A 1 166 ? 10.404 2.004 5.137 1.00 95.31 166 ASP A CA 1
ATOM 1315 C C . ASP A 1 166 ? 9.588 2.550 6.318 1.00 95.31 166 ASP A C 1
ATOM 1317 O O . ASP A 1 166 ? 9.623 1.963 7.405 1.00 95.31 166 ASP A O 1
ATOM 1321 N N . THR A 1 167 ? 8.763 3.584 6.114 1.00 95.75 167 THR A N 1
ATOM 1322 C CA . THR A 1 167 ? 7.816 4.052 7.139 1.00 95.75 167 THR A CA 1
ATOM 1323 C C . THR A 1 167 ? 6.832 2.957 7.550 1.00 95.75 167 THR A C 1
ATOM 1325 O O . THR A 1 167 ? 6.686 2.680 8.746 1.00 95.75 167 THR A O 1
ATOM 1328 N N . LEU A 1 168 ? 6.201 2.290 6.579 1.00 97.19 168 LEU A N 1
ATOM 1329 C CA . LEU A 1 168 ? 5.245 1.205 6.824 1.00 97.19 168 LEU A CA 1
ATOM 1330 C C . LEU A 1 168 ? 5.889 0.012 7.554 1.00 97.19 168 LEU A C 1
ATOM 1332 O O . LEU A 1 168 ? 5.288 -0.571 8.461 1.00 97.19 168 LEU A O 1
ATOM 1336 N N . HIS A 1 169 ? 7.129 -0.333 7.204 1.00 96.75 169 HIS A N 1
ATOM 1337 C CA . HIS A 1 169 ? 7.873 -1.427 7.822 1.00 96.75 169 HIS A CA 1
ATOM 1338 C C . HIS A 1 169 ? 8.387 -1.088 9.215 1.00 96.75 169 HIS A C 1
ATOM 1340 O O . HIS A 1 169 ? 8.327 -1.944 10.109 1.00 96.75 169 HIS A O 1
ATOM 1346 N N . GLU A 1 170 ? 8.906 0.122 9.419 1.00 93.94 170 GLU A N 1
ATOM 1347 C CA . GLU A 1 170 ? 9.589 0.477 10.661 1.00 93.94 170 GLU A CA 1
ATOM 1348 C C . GLU A 1 170 ? 9.649 1.948 11.066 1.00 93.94 170 GLU A C 1
ATOM 1350 O O . GLU A 1 170 ? 9.950 2.209 12.232 1.00 93.94 170 GLU A O 1
ATOM 1355 N N . GLY A 1 171 ? 9.316 2.891 10.187 1.00 90.12 171 GLY A N 1
ATOM 1356 C CA . GLY A 1 171 ? 9.497 4.321 10.459 1.00 90.12 171 GLY A CA 1
ATOM 1357 C C . GLY A 1 171 ? 8.430 5.000 11.325 1.00 90.12 171 GLY A C 1
ATOM 1358 O O . GLY A 1 171 ? 8.649 6.135 11.746 1.00 90.12 171 GLY A O 1
ATOM 1359 N N . PHE A 1 172 ? 7.302 4.356 11.657 1.00 94.31 172 PHE A N 1
ATOM 1360 C CA . PHE A 1 172 ? 6.345 4.954 12.600 1.00 94.31 172 PHE A CA 1
ATOM 1361 C C . PHE A 1 172 ? 6.961 5.140 13.995 1.00 94.31 172 PHE A C 1
ATOM 1363 O O . PHE A 1 172 ? 7.357 4.176 14.653 1.00 94.31 172 PHE A O 1
ATOM 1370 N N . ALA A 1 173 ? 6.962 6.385 14.484 1.00 89.69 173 ALA A N 1
ATOM 1371 C CA . ALA A 1 173 ? 7.581 6.760 15.758 1.00 89.69 173 ALA A CA 1
ATOM 1372 C C . ALA A 1 173 ? 6.978 6.035 16.975 1.00 89.69 173 ALA A C 1
ATOM 1374 O O . ALA A 1 173 ? 7.671 5.788 17.965 1.00 89.69 173 ALA A O 1
ATOM 1375 N N . ARG A 1 174 ? 5.681 5.709 16.920 1.00 91.38 174 ARG A N 1
ATOM 1376 C CA . ARG A 1 174 ? 4.957 5.000 17.979 1.00 91.38 174 ARG A CA 1
ATOM 1377 C C . ARG A 1 174 ? 4.090 3.920 17.364 1.00 91.38 174 ARG A C 1
ATOM 1379 O O . ARG A 1 174 ? 3.114 4.232 16.682 1.00 91.38 174 ARG A O 1
ATOM 1386 N N . ARG A 1 175 ? 4.433 2.659 17.640 1.00 94.19 175 ARG A N 1
ATOM 1387 C CA . ARG A 1 175 ? 3.581 1.531 17.278 1.00 94.19 175 ARG A CA 1
ATOM 1388 C C . ARG A 1 175 ? 3.547 0.409 18.300 1.00 94.19 175 ARG A C 1
ATOM 1390 O O . ARG A 1 175 ? 4.583 0.089 18.883 1.00 94.19 175 ARG A O 1
ATOM 1397 N N . ASP A 1 176 ? 2.381 -0.213 18.466 1.00 95.06 176 ASP A N 1
ATOM 1398 C CA . ASP A 1 176 ? 2.210 -1.326 19.409 1.00 95.06 176 ASP A CA 1
ATOM 1399 C C . ASP A 1 176 ? 2.914 -2.592 18.898 1.00 95.06 176 ASP A C 1
ATOM 1401 O O . ASP A 1 176 ? 3.600 -3.284 19.656 1.00 95.06 176 ASP A O 1
ATOM 1405 N N . ARG A 1 177 ? 2.778 -2.894 17.598 1.00 93.44 177 ARG A N 1
ATOM 1406 C CA . ARG A 1 177 ? 3.419 -4.051 16.962 1.00 93.44 177 ARG A CA 1
ATOM 1407 C C . ARG A 1 177 ? 4.674 -3.638 16.190 1.00 93.44 177 ARG A C 1
ATOM 1409 O O . ARG A 1 177 ? 4.604 -2.911 15.207 1.00 93.44 177 ARG A O 1
ATOM 1416 N N . THR A 1 178 ? 5.830 -4.181 16.579 1.00 90.00 178 THR A N 1
ATOM 1417 C CA . THR A 1 178 ? 7.145 -3.844 15.988 1.00 90.00 178 THR A CA 1
ATOM 1418 C C . THR A 1 178 ? 7.372 -4.352 14.564 1.00 90.00 178 THR A C 1
ATOM 1420 O O . THR A 1 178 ? 8.360 -3.991 13.951 1.00 90.00 178 THR A O 1
ATOM 1423 N N . LYS A 1 179 ? 6.546 -5.234 14.012 1.00 93.25 179 LYS A N 1
ATOM 1424 C CA . LYS A 1 179 ? 6.675 -5.642 12.606 1.00 93.25 179 LYS A CA 1
ATOM 1425 C C . LYS A 1 179 ? 5.306 -5.638 11.953 1.00 93.25 179 LYS A C 1
ATOM 1427 O O . LYS A 1 179 ? 4.348 -6.014 12.639 1.00 93.25 179 LYS A O 1
ATOM 1432 N N . PRO A 1 180 ? 5.207 -5.292 10.661 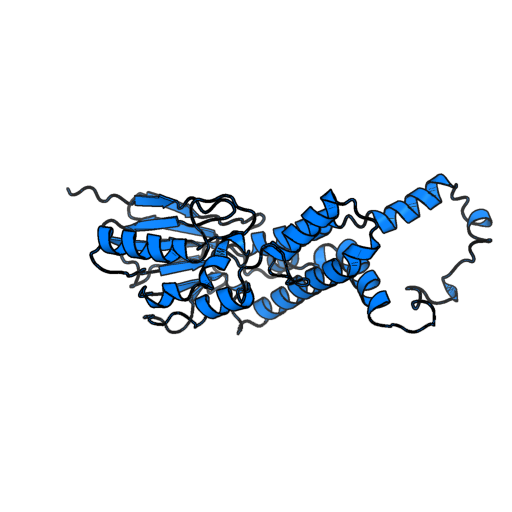1.00 97.44 180 PRO A N 1
ATOM 1433 C CA . PRO A 1 180 ? 3.963 -5.453 9.940 1.00 97.44 180 PRO A CA 1
ATOM 1434 C C . PRO A 1 180 ? 3.447 -6.887 10.029 1.00 97.44 180 PRO A C 1
ATOM 1436 O O . PRO A 1 180 ? 4.184 -7.846 10.295 1.00 97.44 180 PRO A O 1
ATOM 1439 N N . ARG A 1 181 ? 2.145 -7.019 9.841 1.00 97.19 181 ARG A N 1
ATOM 1440 C CA . ARG A 1 181 ? 1.498 -8.292 9.587 1.00 97.19 181 ARG A CA 1
ATOM 1441 C C . ARG A 1 181 ? 1.387 -8.458 8.078 1.00 97.19 181 ARG A C 1
ATOM 1443 O O . ARG A 1 181 ? 0.795 -7.614 7.416 1.00 97.19 181 ARG A O 1
ATOM 1450 N N . PHE A 1 182 ? 1.967 -9.528 7.562 1.00 97.69 182 PHE A N 1
ATOM 1451 C CA . PHE A 1 182 ? 1.980 -9.837 6.139 1.00 97.69 182 PHE A CA 1
ATOM 1452 C C . PHE A 1 182 ? 0.838 -10.799 5.831 1.00 97.69 182 PHE A C 1
ATOM 1454 O O . PHE A 1 182 ? 0.765 -11.867 6.437 1.00 97.69 182 PHE A O 1
ATOM 1461 N N . LEU A 1 183 ? -0.079 -10.387 4.956 1.00 96.81 183 LEU A N 1
ATOM 1462 C CA . LEU A 1 183 ? -1.333 -11.086 4.696 1.00 96.81 183 LEU A CA 1
ATOM 1463 C C . LEU A 1 183 ? -1.460 -11.524 3.221 1.00 96.81 183 LEU A C 1
ATOM 1465 O O . LEU A 1 183 ? -1.015 -10.800 2.329 1.00 96.81 183 LEU A O 1
ATOM 1469 N N . PRO A 1 184 ? -2.114 -12.667 2.951 1.00 95.62 184 PRO A N 1
ATOM 1470 C CA . PRO A 1 184 ? -2.407 -13.739 3.913 1.00 95.62 184 PRO A CA 1
ATOM 1471 C C . PRO A 1 184 ? -1.122 -14.326 4.538 1.00 95.62 184 PRO A C 1
ATOM 1473 O O . PRO A 1 184 ? -0.055 -14.330 3.917 1.00 95.62 184 PRO A O 1
ATOM 1476 N N . GLU A 1 185 ? -1.207 -14.805 5.779 1.00 93.31 185 GLU A N 1
ATOM 1477 C CA . GLU A 1 185 ? -0.087 -15.441 6.491 1.00 93.31 185 GLU A CA 1
ATOM 1478 C C . GLU A 1 185 ? 0.210 -16.852 5.972 1.00 93.31 185 GLU A C 1
ATOM 1480 O O . GLU A 1 185 ? 1.340 -17.330 6.081 1.00 93.31 185 GLU A O 1
ATOM 1485 N N . GLY A 1 186 ? -0.800 -17.535 5.430 1.00 89.06 186 GLY A N 1
ATOM 1486 C CA . GLY A 1 186 ? -0.681 -18.910 4.958 1.00 89.06 186 GLY A CA 1
ATOM 1487 C C . GLY A 1 186 ? -1.412 -19.183 3.647 1.00 89.06 186 GLY A C 1
ATOM 1488 O O . GLY A 1 186 ? -1.830 -18.285 2.926 1.00 89.06 186 GLY A O 1
ATOM 1489 N N . MET A 1 187 ? -1.564 -20.473 3.340 1.00 88.44 187 MET A N 1
ATOM 1490 C CA . MET A 1 187 ? -2.174 -20.959 2.092 1.00 88.44 187 MET A CA 1
ATOM 1491 C C . MET A 1 187 ? -3.704 -21.098 2.164 1.00 88.44 187 MET A C 1
ATOM 1493 O O . MET A 1 187 ? -4.327 -21.560 1.211 1.00 88.44 187 MET A O 1
ATOM 1497 N N . SER A 1 188 ? -4.333 -20.789 3.303 1.00 89.81 188 SER A N 1
ATOM 1498 C CA . SER A 1 188 ? -5.789 -20.904 3.431 1.00 89.81 188 SER A CA 1
ATOM 1499 C C . SER A 1 188 ? -6.487 -19.838 2.598 1.00 89.81 188 SER A C 1
ATOM 1501 O O . SER A 1 188 ? -6.148 -18.665 2.718 1.00 89.81 188 SER A O 1
ATOM 1503 N N . PHE A 1 189 ? -7.502 -20.232 1.829 1.00 87.50 189 PHE A N 1
ATOM 1504 C CA . PHE A 1 189 ? -8.262 -19.313 0.993 1.00 87.50 189 PHE A CA 1
ATOM 1505 C C . PHE A 1 189 ? -9.785 -19.492 1.165 1.00 87.50 189 PHE A C 1
ATOM 1507 O O . PHE A 1 189 ? -10.291 -20.598 0.948 1.00 87.50 189 PHE A O 1
ATOM 1514 N N . PRO A 1 190 ? -10.531 -18.432 1.532 1.00 91.75 190 PRO A N 1
ATOM 1515 C CA . PRO A 1 190 ? -10.007 -17.177 2.071 1.00 91.75 190 PRO A CA 1
ATOM 1516 C C . PRO A 1 190 ? -9.369 -17.397 3.453 1.00 91.75 190 PRO A C 1
ATOM 1518 O O . PRO A 1 190 ? -9.894 -18.165 4.267 1.00 91.75 190 PRO A O 1
ATOM 1521 N N . GLU A 1 191 ? -8.271 -16.705 3.758 1.00 95.62 191 GLU A N 1
ATOM 1522 C CA . GLU A 1 191 ? -7.736 -16.697 5.124 1.00 95.62 191 GLU A CA 1
ATOM 1523 C C . GLU A 1 191 ? -8.679 -15.873 5.996 1.00 95.62 191 GLU A C 1
ATOM 1525 O O . GLU A 1 191 ? -9.026 -14.747 5.659 1.00 95.62 191 GLU A O 1
ATOM 1530 N N . THR A 1 192 ? -9.151 -16.437 7.106 1.00 97.38 192 THR A N 1
ATOM 1531 C CA . THR A 1 192 ? -10.098 -15.754 7.992 1.00 97.38 192 THR A CA 1
ATOM 1532 C C . THR A 1 192 ? -9.562 -15.721 9.408 1.00 97.38 192 THR A C 1
ATOM 1534 O O . THR A 1 192 ? -9.264 -16.771 9.977 1.00 97.38 192 THR A O 1
ATOM 1537 N N . PHE A 1 193 ? -9.502 -14.533 10.005 1.00 97.44 193 PHE A N 1
ATOM 1538 C CA . PHE A 1 193 ? -9.036 -14.368 11.377 1.00 97.44 193 PHE A CA 1
ATOM 1539 C C . PHE A 1 193 ? -9.807 -13.285 12.139 1.00 97.44 193 PHE A C 1
ATOM 1541 O O . PHE A 1 193 ? -10.466 -12.411 11.574 1.00 97.44 193 PHE A O 1
ATOM 1548 N N . GLU A 1 194 ? -9.677 -13.340 13.461 1.00 96.94 194 GLU A N 1
ATOM 1549 C CA . GLU A 1 194 ? -10.037 -12.270 14.389 1.00 96.94 194 GLU A CA 1
ATOM 1550 C C . GLU A 1 194 ? -8.767 -11.834 15.127 1.00 96.94 194 GLU A C 1
ATOM 1552 O O . GLU A 1 194 ? -7.816 -12.609 15.251 1.00 96.94 194 GLU A O 1
ATOM 1557 N N . THR A 1 195 ? -8.722 -10.591 15.603 1.00 95.50 195 THR A N 1
ATOM 1558 C CA . THR A 1 195 ? -7.538 -10.054 16.286 1.00 95.50 195 THR A CA 1
ATOM 1559 C C . THR A 1 195 ? -7.915 -9.176 17.484 1.00 95.50 195 THR A C 1
ATOM 1561 O O . THR A 1 195 ? -8.920 -8.460 17.419 1.00 95.50 195 THR A O 1
ATOM 1564 N N . PRO A 1 196 ? -7.124 -9.179 18.578 1.00 94.81 196 PRO A N 1
ATOM 1565 C CA . PRO A 1 196 ? -7.360 -8.317 19.734 1.00 94.81 196 PRO A CA 1
ATOM 1566 C C . PRO A 1 196 ? -7.298 -6.814 19.441 1.00 94.81 196 PRO A C 1
ATOM 1568 O O . PRO A 1 196 ? -7.899 -6.054 20.195 1.00 94.8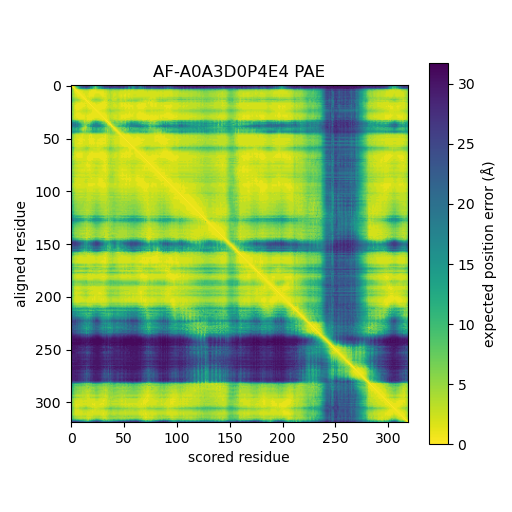1 196 PRO A O 1
ATOM 1571 N N . VAL A 1 197 ? -6.603 -6.374 18.382 1.00 95.94 197 VAL A N 1
ATOM 1572 C CA . VAL A 1 197 ? -6.593 -4.952 17.985 1.00 95.94 197 VAL A CA 1
ATOM 1573 C C . VAL A 1 197 ? -7.934 -4.529 17.378 1.00 95.94 197 VAL A C 1
ATOM 1575 O O . VAL A 1 197 ? -8.365 -3.385 17.534 1.00 95.94 197 VAL A O 1
ATOM 1578 N N . LEU A 1 198 ? -8.651 -5.475 16.756 1.00 96.44 198 LEU A N 1
ATOM 1579 C CA . LEU A 1 198 ? -9.954 -5.248 16.146 1.00 96.44 198 LEU A CA 1
ATOM 1580 C C . LEU A 1 198 ? -11.075 -6.156 16.698 1.00 96.44 198 LEU A C 1
ATOM 1582 O O . LEU A 1 198 ? -11.648 -6.944 15.945 1.00 96.44 198 LEU A O 1
ATOM 1586 N N . PRO A 1 199 ? -11.466 -6.056 17.987 1.00 94.44 199 PRO A N 1
ATOM 1587 C CA . PRO A 1 199 ? -12.485 -6.938 18.542 1.00 94.44 199 PRO A CA 1
ATOM 1588 C C . PRO A 1 199 ? -13.832 -6.784 17.828 1.00 94.44 199 PRO A C 1
ATOM 1590 O O . PRO A 1 199 ? -14.279 -5.673 17.525 1.00 94.44 199 PRO A O 1
ATOM 1593 N N . ASN A 1 200 ? -14.521 -7.909 17.622 1.00 93.62 200 ASN A N 1
ATOM 1594 C CA . ASN A 1 200 ? -15.790 -8.003 16.885 1.00 93.62 200 ASN A CA 1
ATOM 1595 C C . ASN A 1 200 ? -15.700 -7.634 15.391 1.00 93.62 200 ASN A C 1
ATOM 1597 O O . ASN A 1 200 ? -16.735 -7.367 14.772 1.00 93.62 200 ASN A O 1
ATOM 1601 N N . VAL A 1 201 ? -14.491 -7.609 14.828 1.00 97.38 201 VAL A N 1
ATOM 1602 C CA . VAL A 1 201 ? -14.257 -7.548 13.385 1.00 97.38 201 VAL A CA 1
ATOM 1603 C C . VAL A 1 201 ? -13.633 -8.869 12.971 1.00 97.38 201 VAL A C 1
ATOM 1605 O O . VAL A 1 201 ? -12.568 -9.240 13.466 1.00 97.38 201 VAL A O 1
ATOM 1608 N N . LYS A 1 202 ? -14.302 -9.575 12.064 1.00 98.06 202 LYS A N 1
ATOM 1609 C CA . LYS A 1 202 ? -13.723 -10.735 11.396 1.00 98.06 202 LYS A CA 1
ATOM 1610 C C . LYS A 1 202 ? -13.171 -10.279 10.054 1.00 98.06 202 LYS A C 1
ATOM 1612 O O . LYS A 1 202 ? -13.862 -9.596 9.299 1.00 98.06 202 LYS A O 1
ATOM 1617 N N . VAL A 1 203 ? -11.919 -10.621 9.795 1.00 98.31 203 VAL A N 1
ATOM 1618 C CA . VAL A 1 203 ? -11.199 -10.229 8.585 1.00 98.31 203 VAL A CA 1
ATOM 1619 C C . VAL A 1 203 ? -11.087 -11.450 7.695 1.00 98.31 203 VAL A C 1
ATOM 1621 O O . VAL A 1 203 ? -10.630 -12.497 8.151 1.00 98.31 203 VAL A O 1
ATOM 1624 N N . HIS A 1 204 ? -11.514 -11.312 6.445 1.00 97.94 204 HIS A N 1
ATOM 1625 C CA . HIS A 1 204 ? -11.303 -12.308 5.405 1.00 97.94 204 HIS A CA 1
ATOM 1626 C C . HIS A 1 204 ? -10.329 -11.741 4.379 1.00 97.94 204 HIS A C 1
ATOM 1628 O O . HIS A 1 204 ? -10.601 -10.692 3.800 1.00 97.94 204 HIS A O 1
ATOM 1634 N N . VAL A 1 205 ? -9.220 -12.431 4.157 1.00 97.25 205 VAL A N 1
ATOM 1635 C CA . VAL A 1 205 ? -8.216 -12.088 3.157 1.00 97.25 205 VAL A CA 1
ATOM 1636 C C . VAL A 1 205 ? -8.491 -12.919 1.910 1.00 97.25 205 VAL A C 1
ATOM 1638 O O . VAL A 1 205 ? -8.483 -14.152 1.961 1.00 97.25 205 VAL A O 1
ATOM 1641 N N . LEU A 1 206 ? -8.790 -12.231 0.811 1.00 94.56 206 LEU A N 1
ATOM 1642 C CA . LEU A 1 206 ? -9.093 -12.808 -0.499 1.00 94.56 206 LEU A CA 1
ATOM 1643 C C . LEU A 1 206 ? -7.928 -12.656 -1.488 1.00 94.56 206 LEU A C 1
ATOM 1645 O O . LEU A 1 206 ? -8.036 -13.103 -2.617 1.00 94.56 206 LEU A O 1
ATOM 1649 N N . GLY A 1 207 ? -6.841 -11.999 -1.105 1.00 91.50 207 GLY A N 1
ATOM 1650 C CA . GLY A 1 207 ? -5.695 -11.769 -1.976 1.00 91.50 207 GLY A CA 1
ATOM 1651 C C . GLY A 1 207 ? -4.609 -10.972 -1.254 1.00 91.50 207 GLY A C 1
ATOM 1652 O O . GLY A 1 207 ? -4.898 -10.432 -0.186 1.00 91.50 207 GLY A O 1
ATOM 1653 N N . PRO A 1 208 ? -3.387 -10.907 -1.796 1.00 91.62 208 PRO A N 1
ATOM 1654 C CA . PRO A 1 208 ? -2.979 -11.583 -3.027 1.00 91.62 208 PRO A CA 1
ATOM 1655 C C . PRO A 1 208 ? -2.778 -13.091 -2.814 1.00 91.62 208 PRO A C 1
ATOM 1657 O O . PRO A 1 208 ? -2.576 -13.557 -1.688 1.00 91.62 208 PRO A O 1
ATOM 1660 N N . ALA A 1 209 ? -2.852 -13.870 -3.894 1.00 87.19 209 ALA A N 1
ATOM 1661 C CA . ALA A 1 209 ? -2.661 -15.316 -3.833 1.00 87.19 209 ALA A CA 1
ATOM 1662 C C . ALA A 1 209 ? -1.248 -15.682 -3.335 1.00 87.19 209 ALA A C 1
ATOM 1664 O O . ALA A 1 209 ? -0.272 -14.999 -3.643 1.00 87.19 209 ALA A O 1
ATOM 1665 N N . ARG A 1 210 ? -1.137 -16.786 -2.583 1.00 85.38 210 ARG A N 1
ATOM 1666 C CA . ARG A 1 210 ? 0.151 -17.432 -2.245 1.00 85.38 210 ARG A CA 1
ATOM 1667 C C . ARG A 1 210 ? 0.435 -18.684 -3.071 1.00 85.38 210 ARG A C 1
ATOM 1669 O O . ARG A 1 210 ? 1.467 -19.318 -2.892 1.00 85.38 210 ARG A O 1
ATOM 1676 N N . ASP A 1 211 ? -0.505 -19.077 -3.925 1.00 81.19 211 ASP A N 1
ATOM 1677 C CA . ASP A 1 211 ? -0.346 -20.233 -4.800 1.00 81.19 211 ASP A CA 1
ATOM 1678 C C . ASP A 1 211 ? 0.724 -19.945 -5.858 1.00 81.19 211 ASP A C 1
ATOM 1680 O O . ASP A 1 211 ? 0.646 -18.929 -6.545 1.00 81.19 211 ASP A O 1
ATOM 1684 N N . ALA A 1 212 ? 1.715 -20.828 -5.983 1.00 71.81 212 ALA A N 1
ATOM 1685 C CA . ALA A 1 212 ? 2.840 -20.660 -6.898 1.00 71.81 212 ALA A CA 1
ATOM 1686 C C . ALA A 1 212 ? 2.405 -20.519 -8.368 1.00 71.81 212 ALA A C 1
ATOM 1688 O O . ALA A 1 212 ? 3.013 -19.732 -9.095 1.00 71.81 212 ALA A O 1
ATOM 1689 N N . ASP A 1 213 ? 1.343 -21.214 -8.787 1.00 72.75 213 ASP A N 1
ATOM 1690 C CA . ASP A 1 213 ? 0.840 -21.157 -10.165 1.00 72.75 213 ASP A CA 1
ATOM 1691 C C . ASP A 1 213 ? 0.172 -19.796 -10.444 1.00 72.75 213 ASP A C 1
ATOM 1693 O O . ASP A 1 213 ? 0.298 -19.224 -11.530 1.00 72.75 213 ASP A O 1
ATOM 1697 N N . LEU A 1 214 ? -0.497 -19.226 -9.435 1.00 76.75 214 LEU A N 1
ATOM 1698 C CA . LEU A 1 214 ? -1.074 -17.880 -9.511 1.00 76.75 214 LEU A CA 1
ATOM 1699 C C . LEU A 1 214 ? 0.005 -16.795 -9.380 1.00 76.75 214 LEU A C 1
ATOM 1701 O O . LEU A 1 214 ? -0.071 -15.774 -10.057 1.00 76.75 214 LEU A O 1
ATOM 1705 N N . ILE A 1 215 ? 1.051 -17.033 -8.584 1.00 73.12 215 ILE A N 1
ATOM 1706 C CA . ILE A 1 215 ? 2.221 -16.148 -8.486 1.00 73.12 215 ILE A CA 1
ATOM 1707 C C . ILE A 1 215 ? 2.980 -16.088 -9.818 1.00 73.12 215 ILE A C 1
ATOM 1709 O O . ILE A 1 215 ? 3.521 -15.037 -10.152 1.00 73.12 215 ILE A O 1
ATOM 1713 N N . GLU A 1 216 ? 3.006 -17.163 -10.614 1.00 69.19 216 GLU A N 1
ATOM 1714 C CA . GLU A 1 216 ? 3.606 -17.129 -11.957 1.00 69.19 216 GLU A CA 1
ATOM 1715 C C . GLU A 1 216 ? 2.910 -16.109 -12.872 1.00 69.19 216 GLU A C 1
ATOM 1717 O O . GLU A 1 216 ? 3.572 -15.465 -13.679 1.00 69.19 216 GLU A O 1
ATOM 1722 N N . HIS A 1 217 ? 1.609 -15.865 -12.695 1.00 69.62 217 HIS A N 1
ATOM 1723 C CA . HIS A 1 217 ? 0.893 -14.834 -13.455 1.00 69.62 217 HIS A CA 1
ATOM 1724 C C . HIS A 1 217 ? 1.275 -13.407 -13.017 1.00 69.62 217 HIS A C 1
ATOM 1726 O O . HIS A 1 217 ? 1.109 -12.461 -13.783 1.00 69.62 217 HIS A O 1
ATOM 1732 N N . LEU A 1 218 ? 1.836 -13.254 -11.811 1.00 66.38 218 LEU A N 1
ATOM 1733 C CA . LEU A 1 218 ? 2.426 -12.006 -11.309 1.00 66.38 218 LEU A CA 1
ATOM 1734 C C . LEU A 1 218 ? 3.875 -11.810 -11.790 1.00 66.38 218 LEU A C 1
ATOM 1736 O O . LEU A 1 218 ? 4.451 -10.734 -11.599 1.00 66.38 218 LEU A O 1
ATOM 1740 N N . ASP A 1 219 ? 4.488 -12.856 -12.358 1.00 68.88 219 ASP A N 1
ATOM 1741 C CA . ASP A 1 219 ? 5.871 -12.862 -12.815 1.00 68.88 219 ASP A CA 1
ATOM 1742 C C . ASP A 1 219 ? 5.981 -12.212 -14.201 1.00 68.88 219 ASP A C 1
ATOM 1744 O O . ASP A 1 219 ? 5.408 -12.730 -15.164 1.00 68.88 219 ASP A O 1
ATOM 1748 N N . PRO A 1 220 ? 6.792 -11.151 -14.362 1.00 64.38 220 PRO A N 1
ATOM 1749 C CA . PRO A 1 220 ? 7.042 -10.549 -15.667 1.00 64.38 220 PRO A CA 1
ATOM 1750 C C . PRO A 1 220 ? 7.537 -11.525 -16.738 1.00 64.38 220 PRO A C 1
ATOM 1752 O O . PRO A 1 220 ? 7.306 -11.314 -17.926 1.00 64.38 220 PRO A O 1
ATOM 1755 N N . ALA A 1 221 ? 8.215 -12.606 -16.343 1.00 61.38 221 ALA A N 1
ATOM 1756 C CA . ALA A 1 221 ? 8.709 -13.613 -17.276 1.00 61.38 221 ALA A CA 1
ATOM 1757 C C . ALA A 1 221 ? 7.590 -14.442 -17.937 1.00 61.38 221 ALA A C 1
ATOM 1759 O O . ALA A 1 221 ? 7.844 -15.042 -18.985 1.00 61.38 221 ALA A O 1
ATOM 1760 N N . SER A 1 222 ? 6.379 -14.467 -17.366 1.00 62.38 222 SER A N 1
ATOM 1761 C CA . SER A 1 222 ? 5.219 -15.157 -17.951 1.00 62.38 222 SER A CA 1
ATOM 1762 C C . SER A 1 222 ? 4.723 -14.487 -19.240 1.00 62.38 222 SER A C 1
ATOM 1764 O O . SER A 1 222 ? 4.228 -15.175 -20.130 1.00 62.38 222 SER A O 1
ATOM 1766 N N . ASP A 1 223 ? 4.962 -13.179 -19.403 1.00 60.31 223 ASP A N 1
ATOM 1767 C CA . ASP A 1 223 ? 4.641 -12.419 -20.624 1.00 60.31 223 ASP A CA 1
ATOM 1768 C C . ASP A 1 223 ? 5.606 -12.732 -21.788 1.00 60.31 223 ASP A C 1
ATOM 1770 O O . ASP A 1 223 ? 5.367 -12.347 -22.928 1.00 60.31 223 ASP A O 1
ATOM 1774 N N . GLY A 1 224 ? 6.684 -13.484 -21.515 1.00 59.94 224 GLY A N 1
ATOM 1775 C CA . GLY A 1 224 ? 7.477 -14.238 -22.488 1.00 59.94 224 GLY A CA 1
ATOM 1776 C C . GLY A 1 224 ? 8.256 -13.415 -23.518 1.00 59.94 224 GLY A C 1
ATOM 1777 O O . GLY A 1 224 ? 9.488 -13.421 -23.498 1.00 59.94 224 GLY A O 1
ATOM 1778 N N . GLU A 1 225 ? 7.560 -12.778 -24.454 1.00 60.00 225 GLU A N 1
ATOM 1779 C CA . GLU A 1 225 ? 8.126 -12.059 -25.598 1.00 60.00 225 GLU A CA 1
ATOM 1780 C C . GLU A 1 225 ? 8.488 -10.615 -25.235 1.00 60.00 225 GLU A C 1
ATOM 1782 O O . GLU A 1 225 ? 9.636 -10.215 -25.434 1.00 60.00 225 GLU A O 1
ATOM 1787 N N . THR A 1 226 ? 7.581 -9.877 -24.589 1.00 62.97 226 THR A N 1
ATOM 1788 C CA . THR A 1 226 ? 7.791 -8.482 -24.158 1.00 62.97 226 THR A CA 1
ATOM 1789 C C . THR A 1 226 ? 8.948 -8.364 -23.164 1.00 62.97 226 THR A C 1
ATOM 1791 O O . THR A 1 226 ? 9.859 -7.554 -23.336 1.00 62.97 226 THR A O 1
ATOM 1794 N N . TYR A 1 227 ? 8.977 -9.237 -22.148 1.00 61.19 227 TYR A N 1
ATOM 1795 C CA . TYR A 1 227 ? 10.050 -9.280 -21.149 1.00 61.19 227 TYR A CA 1
ATOM 1796 C C . TYR A 1 227 ? 11.422 -9.519 -21.782 1.00 61.19 227 TYR A C 1
ATOM 1798 O O . TYR A 1 227 ? 12.398 -8.843 -21.447 1.00 61.19 227 TYR A O 1
ATOM 1806 N N . LYS A 1 228 ? 11.507 -10.470 -22.721 1.00 61.78 228 LYS A N 1
ATOM 1807 C CA . LYS A 1 228 ? 12.761 -10.791 -23.414 1.00 61.78 228 LYS A CA 1
ATOM 1808 C C . LYS A 1 228 ? 13.191 -9.670 -24.355 1.00 61.78 228 LYS A C 1
ATOM 1810 O O . LYS A 1 228 ? 14.385 -9.386 -24.404 1.00 61.78 228 LYS A O 1
ATOM 1815 N N . ALA A 1 229 ? 12.254 -9.027 -25.054 1.00 63.09 229 ALA A N 1
ATOM 1816 C CA . ALA A 1 229 ? 12.538 -7.889 -25.924 1.00 63.09 229 ALA A CA 1
ATOM 1817 C C . ALA A 1 229 ? 13.159 -6.725 -25.136 1.00 63.09 229 ALA A C 1
ATOM 1819 O O . ALA A 1 229 ? 14.229 -6.239 -25.507 1.00 63.09 229 ALA A O 1
ATOM 1820 N N . PHE A 1 230 ? 12.577 -6.355 -23.988 1.00 66.19 230 PHE A N 1
ATOM 1821 C CA . PHE A 1 230 ? 13.137 -5.299 -23.137 1.00 66.19 230 PHE A CA 1
ATOM 1822 C C . PHE A 1 230 ? 14.436 -5.692 -22.447 1.00 66.19 230 PHE A C 1
ATOM 1824 O O . PHE A 1 230 ? 15.356 -4.880 -22.382 1.00 66.19 230 PHE A O 1
ATOM 1831 N N . ALA A 1 231 ? 14.558 -6.931 -21.967 1.00 60.53 231 ALA A N 1
ATOM 1832 C CA . ALA A 1 231 ? 15.814 -7.412 -21.397 1.00 60.53 231 ALA A CA 1
ATOM 1833 C C . ALA A 1 231 ? 16.953 -7.378 -22.432 1.00 60.53 231 ALA A C 1
ATOM 1835 O O . ALA A 1 231 ? 18.073 -6.980 -22.106 1.00 60.53 231 ALA A O 1
ATOM 1836 N N . LEU A 1 232 ? 16.667 -7.741 -23.688 1.00 58.72 232 LEU A N 1
ATOM 1837 C CA . LEU A 1 232 ? 17.631 -7.673 -24.783 1.00 58.72 232 LEU A CA 1
ATOM 1838 C C . LEU A 1 232 ? 17.990 -6.219 -25.121 1.00 58.72 232 LEU A C 1
ATOM 1840 O O . LEU A 1 232 ? 19.178 -5.895 -25.166 1.00 58.72 232 LEU A O 1
ATOM 1844 N N . ALA A 1 233 ? 16.995 -5.341 -25.276 1.00 61.88 233 ALA A N 1
ATOM 1845 C CA . ALA A 1 233 ? 17.208 -3.917 -25.544 1.00 61.88 233 ALA A CA 1
ATOM 1846 C C . ALA A 1 233 ? 18.034 -3.234 -24.436 1.00 61.88 233 ALA A C 1
ATOM 1848 O O . ALA A 1 233 ? 18.999 -2.530 -24.726 1.00 61.88 233 ALA A O 1
ATOM 1849 N N . ALA A 1 234 ? 17.730 -3.512 -23.165 1.00 59.22 234 ALA A N 1
ATOM 1850 C CA . ALA A 1 234 ? 18.487 -3.000 -22.024 1.00 59.22 234 ALA A CA 1
ATOM 1851 C C . ALA A 1 234 ? 19.927 -3.550 -21.983 1.00 59.22 234 ALA A C 1
ATOM 1853 O O . ALA A 1 234 ? 20.874 -2.805 -21.722 1.00 59.22 234 ALA A O 1
ATOM 1854 N N . SER A 1 235 ? 20.122 -4.841 -22.288 1.00 57.94 235 SER A N 1
ATOM 1855 C CA . SER A 1 235 ? 21.453 -5.467 -22.303 1.00 57.94 235 SER A CA 1
ATOM 1856 C C . SER A 1 235 ? 22.378 -4.905 -23.388 1.00 57.94 235 SER A C 1
ATOM 1858 O O . SER A 1 235 ? 23.579 -4.771 -23.151 1.00 57.94 235 SER A O 1
ATOM 1860 N N . ALA A 1 236 ? 21.826 -4.504 -24.538 1.00 57.38 236 ALA A N 1
ATOM 1861 C CA . ALA A 1 236 ? 22.580 -3.855 -25.608 1.00 57.38 236 ALA A CA 1
ATOM 1862 C C . ALA A 1 236 ? 23.139 -2.476 -25.194 1.00 57.38 236 ALA A C 1
ATOM 1864 O O . ALA A 1 236 ? 24.138 -2.037 -25.756 1.00 57.38 236 ALA A O 1
ATOM 1865 N N . ASN A 1 237 ? 22.551 -1.825 -24.180 1.00 53.91 237 ASN A N 1
ATOM 1866 C CA . ASN A 1 237 ? 22.958 -0.501 -23.693 1.00 53.91 237 ASN A CA 1
ATOM 1867 C C . ASN A 1 237 ? 23.966 -0.527 -22.528 1.00 53.91 237 ASN A C 1
ATOM 1869 O O . ASN A 1 237 ? 24.696 0.444 -22.332 1.00 53.91 237 ASN A O 1
ATOM 1873 N N . LEU A 1 238 ? 24.047 -1.615 -21.752 1.00 47.81 238 LEU A N 1
ATOM 1874 C CA . LEU A 1 238 ? 24.988 -1.735 -20.621 1.00 47.81 238 LEU A CA 1
ATOM 1875 C C . LEU A 1 238 ? 26.444 -1.998 -21.051 1.00 47.81 238 LEU A C 1
ATOM 1877 O O . LEU A 1 238 ? 27.360 -1.894 -20.234 1.00 47.81 238 LEU A O 1
ATOM 1881 N N . LEU A 1 239 ? 26.671 -2.315 -22.326 1.00 39.78 239 LEU A N 1
ATOM 1882 C CA . LEU A 1 239 ? 27.993 -2.464 -22.925 1.00 39.78 239 LEU A CA 1
ATOM 1883 C C . LEU A 1 239 ? 28.223 -1.322 -23.926 1.00 39.78 239 LEU A C 1
ATOM 1885 O O . LEU A 1 239 ? 27.882 -1.466 -25.098 1.00 39.78 239 LEU A O 1
ATOM 1889 N N . PRO A 1 240 ? 28.846 -0.197 -23.528 1.00 39.75 240 PRO A N 1
ATOM 1890 C CA . PRO A 1 240 ? 29.347 0.780 -24.482 1.00 39.75 240 PRO A CA 1
ATOM 1891 C C . PRO A 1 240 ? 30.658 0.247 -25.078 1.00 39.75 240 PRO A C 1
ATOM 1893 O O . PRO A 1 240 ? 31.734 0.799 -24.858 1.00 39.75 240 PRO A O 1
ATOM 1896 N N . SER A 1 241 ? 30.602 -0.876 -25.790 1.00 39.47 241 SER A N 1
ATOM 1897 C CA . SER A 1 241 ? 31.707 -1.334 -26.627 1.00 39.47 241 SER A CA 1
ATOM 1898 C C . SER A 1 241 ? 31.370 -1.029 -28.076 1.00 39.47 241 SER A C 1
ATOM 1900 O O . SER A 1 241 ? 30.310 -1.403 -28.562 1.00 39.47 241 SER A O 1
ATOM 1902 N N . GLN A 1 242 ? 32.303 -0.381 -28.772 1.00 39.72 242 GLN A N 1
ATOM 1903 C CA . GLN A 1 242 ? 32.280 -0.113 -30.216 1.00 39.72 242 GLN A CA 1
ATOM 1904 C C . GLN A 1 242 ? 32.248 -1.376 -31.101 1.00 39.72 242 GLN A C 1
ATOM 1906 O O . GLN A 1 242 ? 32.396 -1.266 -32.314 1.00 39.72 242 GLN A O 1
ATOM 1911 N N . ASP A 1 243 ? 32.020 -2.552 -30.528 1.00 38.97 243 ASP A N 1
ATOM 1912 C CA . ASP A 1 243 ? 31.766 -3.773 -31.267 1.00 38.97 243 ASP A CA 1
ATOM 1913 C C . ASP A 1 243 ? 30.277 -4.075 -31.167 1.00 38.97 243 ASP A C 1
ATOM 1915 O O . ASP A 1 243 ? 29.725 -4.180 -30.070 1.00 38.97 243 ASP A O 1
ATOM 1919 N N . ALA A 1 244 ? 29.651 -4.134 -32.344 1.00 39.28 244 ALA A N 1
ATOM 1920 C CA . ALA A 1 244 ? 28.241 -4.400 -32.567 1.00 39.28 244 ALA A CA 1
ATOM 1921 C C . ALA A 1 244 ? 27.675 -5.365 -31.523 1.00 39.28 244 ALA A C 1
ATOM 1923 O O . ALA A 1 244 ? 28.259 -6.426 -31.283 1.00 39.28 244 ALA A O 1
ATOM 1924 N N . ALA A 1 245 ? 26.538 -4.977 -30.933 1.00 42.97 245 ALA A N 1
ATOM 1925 C CA . ALA A 1 245 ? 25.719 -5.821 -30.076 1.00 42.97 245 ALA A CA 1
ATOM 1926 C C . ALA A 1 245 ? 25.813 -7.272 -30.559 1.00 42.97 245 ALA A C 1
ATOM 1928 O O . ALA A 1 245 ? 25.531 -7.542 -31.730 1.00 42.97 245 ALA A O 1
ATOM 1929 N N . CYS A 1 246 ? 26.290 -8.180 -29.699 1.00 41.12 246 CYS A N 1
ATOM 1930 C CA . CYS A 1 246 ? 26.323 -9.599 -30.029 1.00 41.12 246 CYS A CA 1
ATOM 1931 C C . CYS A 1 246 ? 24.910 -9.980 -30.454 1.00 41.12 246 CYS A C 1
ATOM 1933 O O . CYS A 1 246 ? 23.996 -10.003 -29.629 1.00 41.12 246 CYS A O 1
ATOM 1935 N N . ALA A 1 247 ? 24.733 -10.196 -31.755 1.00 45.28 247 ALA A N 1
ATOM 1936 C CA . ALA A 1 247 ? 23.448 -10.555 -32.303 1.00 45.28 247 ALA A CA 1
ATOM 1937 C C . ALA A 1 247 ? 22.937 -11.783 -31.534 1.00 45.28 247 ALA A C 1
ATOM 1939 O O . ALA A 1 247 ? 23.730 -12.685 -31.238 1.00 45.28 247 ALA A O 1
ATOM 1940 N N . PRO A 1 248 ? 21.634 -11.845 -31.212 1.00 43.59 248 PRO A N 1
ATOM 1941 C CA . PRO A 1 248 ? 21.060 -12.926 -30.408 1.00 43.59 248 PRO A CA 1
ATOM 1942 C C . PRO A 1 248 ? 21.302 -14.319 -31.016 1.00 43.59 248 PRO A C 1
ATOM 1944 O O . PRO A 1 248 ? 21.203 -15.330 -30.324 1.00 43.59 248 PRO A O 1
ATOM 1947 N N . PHE A 1 249 ? 21.681 -14.368 -32.295 1.00 52.91 249 PHE A N 1
ATOM 1948 C CA . PHE A 1 249 ? 22.088 -15.563 -33.010 1.00 52.91 249 PHE A CA 1
ATOM 1949 C C . PHE A 1 249 ? 23.519 -15.420 -33.541 1.00 52.91 249 PHE A C 1
ATOM 1951 O O . PHE A 1 249 ? 23.890 -14.386 -34.100 1.00 52.91 249 PHE A O 1
ATOM 1958 N N . GLY A 1 250 ? 24.327 -16.475 -33.392 1.00 54.53 250 GLY A N 1
ATOM 1959 C CA . GLY A 1 250 ? 25.693 -16.505 -33.925 1.00 54.53 250 GLY A CA 1
ATOM 1960 C C . GLY A 1 250 ? 25.733 -16.390 -35.460 1.00 54.53 250 GLY A C 1
ATOM 1961 O O . GLY A 1 250 ? 24.725 -16.666 -36.106 1.00 54.53 250 GLY A O 1
ATOM 1962 N N . PRO A 1 251 ? 26.886 -16.055 -36.073 1.00 61.94 251 PRO A N 1
ATOM 1963 C CA . PRO A 1 251 ? 26.984 -15.739 -37.507 1.00 61.94 251 PRO A CA 1
ATOM 1964 C C . PRO A 1 251 ? 26.453 -16.824 -38.453 1.00 61.94 251 PRO A C 1
ATOM 1966 O O . PRO A 1 251 ? 25.994 -16.520 -39.543 1.00 61.94 251 PRO A O 1
ATOM 1969 N N . ALA A 1 252 ? 26.474 -18.091 -38.027 1.00 70.31 252 ALA A N 1
ATOM 1970 C CA . ALA A 1 252 ? 25.933 -19.216 -38.794 1.00 70.31 252 ALA A CA 1
ATOM 1971 C C . ALA A 1 252 ? 24.397 -19.200 -38.949 1.00 70.31 252 ALA A 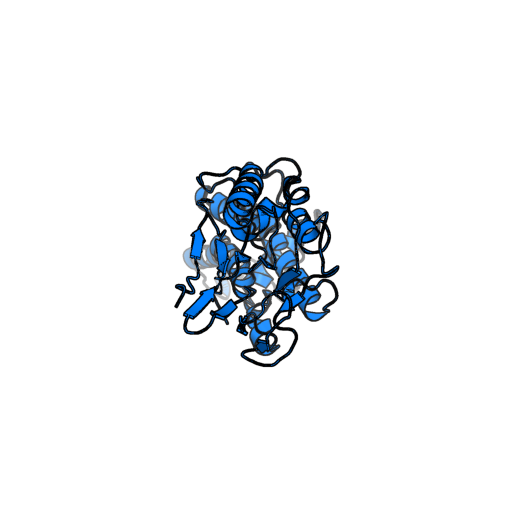C 1
ATOM 1973 O O . ALA A 1 252 ? 23.859 -19.949 -39.757 1.00 70.31 252 ALA A O 1
ATOM 1974 N N . TRP A 1 253 ? 23.704 -18.382 -38.158 1.00 62.00 253 TRP A N 1
ATOM 1975 C CA . TRP A 1 253 ? 22.248 -18.219 -38.146 1.00 62.00 253 TRP A CA 1
ATOM 1976 C C . TRP A 1 253 ? 21.813 -16.840 -38.661 1.00 62.00 253 TRP A C 1
ATOM 1978 O O . TRP A 1 253 ? 20.634 -16.503 -38.594 1.00 62.00 253 TRP A O 1
ATOM 1988 N N . GLN A 1 254 ? 22.761 -16.029 -39.136 1.00 61.84 254 GLN A N 1
ATOM 1989 C CA . GLN A 1 254 ? 22.499 -14.724 -39.729 1.00 61.84 254 GLN A CA 1
ATOM 1990 C C . GLN A 1 254 ? 22.509 -14.865 -41.246 1.00 61.84 254 GLN A C 1
ATOM 1992 O O . GLN A 1 254 ? 23.418 -15.470 -41.813 1.00 61.84 254 GLN A O 1
ATOM 1997 N N . VAL A 1 255 ? 21.504 -14.288 -41.895 1.00 66.81 255 VAL A N 1
ATOM 1998 C CA . VAL A 1 255 ? 21.441 -14.195 -43.353 1.00 66.81 255 VAL A CA 1
ATOM 1999 C C . VAL A 1 255 ? 21.819 -12.762 -43.730 1.00 66.81 255 VAL A C 1
ATOM 2001 O O . VAL A 1 255 ? 21.252 -11.837 -43.146 1.00 66.81 255 VAL A O 1
ATOM 2004 N N . PRO A 1 256 ? 22.777 -12.542 -44.649 1.00 66.69 256 PRO A N 1
ATOM 2005 C CA . PRO A 1 256 ? 23.100 -11.203 -45.132 1.00 66.69 256 PRO A CA 1
ATOM 2006 C C . PRO A 1 256 ? 21.864 -10.510 -45.720 1.00 66.69 256 PRO A C 1
ATOM 2008 O O . PRO A 1 256 ? 21.090 -11.149 -46.430 1.00 66.69 256 PRO A O 1
ATOM 2011 N N . ASP A 1 257 ? 21.717 -9.196 -45.518 1.00 60.91 257 ASP A N 1
ATOM 2012 C CA . ASP A 1 257 ? 20.581 -8.403 -46.032 1.00 60.91 257 ASP A CA 1
ATOM 2013 C C . ASP A 1 257 ? 20.333 -8.596 -47.541 1.00 60.91 257 ASP A C 1
ATOM 2015 O O . ASP A 1 257 ? 19.205 -8.499 -48.024 1.00 60.91 257 ASP A O 1
ATOM 2019 N N . THR A 1 258 ? 21.390 -8.906 -48.295 1.00 66.12 258 THR A N 1
ATOM 2020 C CA . THR A 1 258 ? 21.334 -9.189 -49.733 1.00 66.12 258 THR A CA 1
ATOM 2021 C C . THR A 1 258 ? 20.668 -10.523 -50.075 1.00 66.12 258 THR A C 1
ATOM 2023 O O . THR A 1 258 ? 20.065 -10.627 -51.137 1.00 66.12 258 THR A O 1
ATOM 2026 N N . GLU A 1 259 ? 20.761 -11.528 -49.200 1.00 65.69 259 GLU A N 1
ATOM 2027 C CA . GLU A 1 259 ? 20.183 -12.868 -49.393 1.00 65.69 259 GLU A CA 1
ATOM 2028 C C . GLU A 1 259 ? 18.736 -12.972 -48.897 1.00 65.69 259 GLU A C 1
ATOM 2030 O O . GLU A 1 259 ? 18.006 -13.859 -49.341 1.00 65.69 259 GLU A O 1
ATOM 2035 N N . ILE A 1 260 ? 18.292 -12.060 -48.019 1.00 61.38 260 ILE A N 1
ATOM 2036 C CA . ILE A 1 260 ? 16.916 -12.052 -47.498 1.00 61.38 260 ILE A CA 1
ATOM 2037 C C . ILE A 1 260 ? 15.922 -12.071 -48.662 1.00 61.38 260 ILE A C 1
ATOM 2039 O O . ILE A 1 260 ? 15.119 -12.993 -48.745 1.00 61.38 260 ILE A O 1
ATOM 2043 N N . ASN A 1 261 ? 16.067 -11.153 -49.623 1.00 57.50 261 ASN A N 1
ATOM 2044 C CA . ASN A 1 261 ? 15.186 -11.046 -50.792 1.00 57.50 261 ASN A CA 1
ATOM 2045 C C . ASN A 1 261 ? 15.242 -12.253 -51.748 1.00 57.50 261 ASN A C 1
ATOM 2047 O O . ASN A 1 261 ? 14.312 -12.449 -52.530 1.00 57.50 261 ASN A O 1
ATOM 2051 N N . GLU A 1 262 ? 16.321 -13.043 -51.722 1.00 62.22 262 GLU A N 1
ATOM 2052 C CA . GLU A 1 262 ? 16.491 -14.207 -52.602 1.00 62.22 262 GLU A CA 1
ATOM 2053 C C . GLU A 1 262 ? 15.844 -15.474 -52.024 1.00 62.22 262 GLU A C 1
ATOM 2055 O O . GLU A 1 262 ? 15.338 -16.306 -52.779 1.00 62.22 262 GLU A O 1
ATOM 2060 N N . ILE A 1 263 ? 15.841 -15.619 -50.695 1.00 60.78 263 ILE A N 1
ATOM 2061 C CA . ILE A 1 263 ? 15.344 -16.816 -49.995 1.00 60.78 263 ILE A CA 1
ATOM 2062 C C . ILE A 1 263 ? 13.901 -16.613 -49.511 1.00 60.78 263 ILE A C 1
ATOM 2064 O O . ILE A 1 263 ? 13.079 -17.528 -49.594 1.00 60.78 263 ILE A O 1
ATOM 2068 N N . PHE A 1 264 ? 13.580 -15.405 -49.045 1.00 61.53 264 PHE A N 1
ATOM 2069 C CA . PHE A 1 264 ? 12.257 -14.998 -48.583 1.00 61.53 264 PHE A CA 1
ATOM 2070 C C . PHE A 1 264 ? 11.947 -13.614 -49.159 1.00 61.53 264 PHE A C 1
ATOM 2072 O O . PHE A 1 264 ? 12.451 -12.625 -48.634 1.00 61.53 264 PHE A O 1
ATOM 2079 N N . PRO A 1 265 ? 11.131 -13.498 -50.220 1.00 62.06 265 PRO A N 1
ATOM 2080 C CA . PRO A 1 265 ? 10.750 -12.200 -50.763 1.00 62.06 265 PRO A CA 1
ATOM 2081 C C . PRO A 1 265 ? 9.812 -11.490 -49.777 1.00 62.06 265 PRO A C 1
ATOM 2083 O O . PRO A 1 265 ? 8.597 -11.504 -49.942 1.00 62.06 265 PRO A O 1
ATOM 2086 N N . LEU A 1 266 ? 10.393 -10.926 -48.722 1.00 60.53 266 LEU A N 1
ATOM 2087 C CA . LEU A 1 266 ? 9.764 -9.966 -47.837 1.00 60.53 266 LEU A CA 1
ATOM 2088 C C . LEU A 1 266 ? 9.724 -8.666 -48.625 1.00 60.53 266 LEU A C 1
ATOM 2090 O O . LEU A 1 266 ? 10.768 -8.143 -49.026 1.00 60.53 266 LEU A O 1
ATOM 2094 N N . ASP A 1 267 ? 8.528 -8.176 -48.923 1.00 69.38 267 ASP A N 1
ATOM 2095 C CA . ASP A 1 267 ? 8.425 -6.894 -49.602 1.00 69.38 267 ASP A CA 1
ATOM 2096 C C . ASP A 1 267 ? 8.830 -5.743 -48.656 1.00 69.38 267 ASP A C 1
ATOM 2098 O O . ASP A 1 267 ? 9.078 -5.922 -47.459 1.00 69.38 267 ASP A O 1
ATOM 2102 N N . GLY A 1 268 ? 8.953 -4.527 -49.199 1.00 65.31 268 GLY A N 1
ATOM 2103 C CA . GLY A 1 268 ? 9.308 -3.360 -48.385 1.00 65.31 268 GLY A CA 1
ATOM 2104 C C . GLY A 1 268 ? 8.332 -3.127 -47.225 1.00 65.31 268 GLY A C 1
ATOM 2105 O O . GLY A 1 268 ? 8.737 -2.612 -46.187 1.00 65.31 268 GLY A O 1
ATOM 2106 N N . THR A 1 269 ? 7.080 -3.563 -47.378 1.00 63.22 269 THR A N 1
ATOM 2107 C CA . THR A 1 269 ? 6.029 -3.476 -46.366 1.00 63.22 269 THR A CA 1
ATOM 2108 C C . THR A 1 269 ? 6.191 -4.549 -45.290 1.00 63.22 269 THR A C 1
ATOM 2110 O O . THR A 1 269 ? 5.959 -4.249 -44.127 1.00 63.22 269 THR A O 1
ATOM 2113 N N . ASP A 1 270 ? 6.653 -5.755 -45.616 1.00 58.47 270 ASP A N 1
ATOM 2114 C CA . ASP A 1 270 ? 6.987 -6.804 -44.646 1.00 58.47 270 ASP A CA 1
ATOM 2115 C C . ASP A 1 270 ? 8.222 -6.438 -43.814 1.00 58.47 270 ASP A C 1
ATOM 2117 O O . ASP A 1 270 ? 8.256 -6.691 -42.610 1.00 58.47 270 ASP A O 1
ATOM 2121 N N . ILE A 1 271 ? 9.230 -5.806 -44.426 1.00 65.25 271 ILE A N 1
ATOM 2122 C CA . ILE A 1 271 ? 10.412 -5.306 -43.707 1.00 65.25 271 ILE A CA 1
ATOM 2123 C C . ILE A 1 271 ? 10.036 -4.133 -42.799 1.00 65.25 271 ILE A C 1
ATOM 2125 O O . ILE A 1 271 ? 10.487 -4.092 -41.653 1.00 65.25 271 ILE A O 1
ATOM 2129 N N . GLU A 1 272 ? 9.218 -3.192 -43.280 1.00 57.75 272 GLU A N 1
ATOM 2130 C CA . GLU A 1 272 ? 8.658 -2.140 -42.426 1.00 57.75 272 GLU A CA 1
ATOM 2131 C C . GLU A 1 272 ? 7.804 -2.740 -41.317 1.00 57.75 272 GLU A C 1
ATOM 2133 O O . GLU A 1 272 ? 8.014 -2.394 -40.170 1.00 57.75 272 GLU A O 1
ATOM 2138 N N . ARG A 1 273 ? 6.964 -3.736 -41.603 1.00 51.22 273 ARG A N 1
ATOM 2139 C CA . ARG A 1 273 ? 6.154 -4.435 -40.602 1.00 51.22 273 ARG A CA 1
ATOM 2140 C C . ARG A 1 273 ? 6.992 -5.203 -39.579 1.00 51.22 273 ARG A C 1
ATOM 2142 O O . ARG A 1 273 ? 6.580 -5.302 -38.434 1.00 51.22 273 ARG A O 1
ATOM 2149 N N . LEU A 1 274 ? 8.135 -5.776 -39.958 1.00 54.19 274 LEU A N 1
ATOM 2150 C CA . LEU A 1 274 ? 9.060 -6.450 -39.037 1.00 54.19 274 LEU A CA 1
ATOM 2151 C C . LEU A 1 274 ? 9.825 -5.449 -38.167 1.00 54.19 274 LEU A C 1
ATOM 2153 O O . LEU A 1 274 ? 10.046 -5.707 -36.986 1.00 54.19 274 LEU A O 1
ATOM 2157 N N . LYS A 1 275 ? 10.208 -4.299 -38.732 1.00 53.12 275 LYS A N 1
ATOM 2158 C CA . LYS A 1 275 ? 10.787 -3.180 -37.977 1.00 53.12 275 LYS A CA 1
ATOM 2159 C C . LYS A 1 275 ? 9.756 -2.560 -37.043 1.00 53.12 275 LYS A C 1
ATOM 2161 O O . LYS A 1 275 ? 10.084 -2.332 -35.886 1.00 53.12 275 LYS A O 1
ATOM 2166 N N . ASP A 1 276 ? 8.527 -2.400 -37.515 1.00 47.06 276 ASP A N 1
ATOM 2167 C CA . ASP A 1 276 ? 7.369 -2.032 -36.719 1.00 47.06 276 ASP A CA 1
ATOM 2168 C C . ASP A 1 276 ? 7.129 -3.093 -35.660 1.00 47.06 276 ASP A C 1
ATOM 2170 O O . ASP A 1 276 ? 6.970 -2.708 -34.535 1.00 47.06 276 ASP A O 1
ATOM 2174 N N . LEU A 1 277 ? 7.213 -4.401 -35.923 1.00 44.62 277 LEU A N 1
ATOM 2175 C CA . LEU A 1 277 ? 7.057 -5.449 -34.898 1.00 44.62 277 LEU A CA 1
ATOM 2176 C C . LEU A 1 277 ? 8.099 -5.353 -33.770 1.00 44.62 277 LEU A C 1
ATOM 2178 O O . LEU A 1 277 ? 7.797 -5.617 -32.608 1.00 44.62 277 LEU A O 1
ATOM 2182 N N . VAL A 1 278 ? 9.327 -4.954 -34.111 1.00 47.19 278 VAL A N 1
ATOM 2183 C CA . VAL A 1 278 ? 10.398 -4.665 -33.144 1.00 47.19 278 VAL A CA 1
ATOM 2184 C C . VAL A 1 278 ? 10.141 -3.337 -32.411 1.00 47.19 278 VAL A C 1
ATOM 2186 O O . VAL A 1 278 ? 10.412 -3.247 -31.214 1.00 47.19 278 VAL A O 1
ATOM 2189 N N . GLN A 1 279 ? 9.567 -2.335 -33.087 1.00 45.31 279 GLN A N 1
ATOM 2190 C CA . GLN A 1 279 ? 9.124 -1.052 -32.514 1.00 45.31 279 GLN A CA 1
ATOM 2191 C C . GLN A 1 279 ? 7.770 -1.138 -31.776 1.00 45.31 279 GLN A C 1
ATOM 2193 O O . GLN A 1 279 ? 7.488 -0.308 -30.922 1.00 45.31 279 GLN A O 1
ATOM 2198 N N . THR A 1 280 ? 6.965 -2.169 -32.033 1.00 43.19 280 THR A N 1
ATOM 2199 C CA . THR A 1 280 ? 5.677 -2.498 -31.409 1.00 43.19 280 THR A CA 1
ATOM 2200 C C . THR A 1 280 ? 5.885 -3.494 -30.282 1.00 43.19 280 THR A C 1
ATOM 2202 O O . THR A 1 280 ? 4.944 -4.175 -29.869 1.00 43.19 280 THR A O 1
ATOM 2205 N N . THR A 1 281 ? 7.103 -3.581 -29.740 1.00 54.06 281 THR A N 1
ATOM 2206 C CA . THR A 1 281 ? 7.196 -3.831 -28.306 1.00 54.06 281 THR A CA 1
ATOM 2207 C C . THR A 1 281 ? 6.592 -2.589 -27.651 1.00 54.06 281 THR A C 1
ATOM 2209 O O . THR A 1 281 ? 7.298 -1.628 -27.359 1.00 54.06 281 THR A O 1
ATOM 2212 N N . ASP A 1 282 ? 5.261 -2.565 -27.573 1.00 67.00 282 ASP A N 1
ATOM 2213 C CA . ASP A 1 282 ? 4.479 -1.412 -27.157 1.00 67.00 282 ASP A CA 1
ATOM 2214 C C . ASP A 1 282 ? 4.883 -1.076 -25.721 1.00 67.00 282 ASP A C 1
ATOM 2216 O O . ASP A 1 282 ? 4.585 -1.801 -24.771 1.00 67.00 282 ASP A O 1
ATOM 2220 N N . ALA A 1 283 ? 5.674 -0.014 -25.586 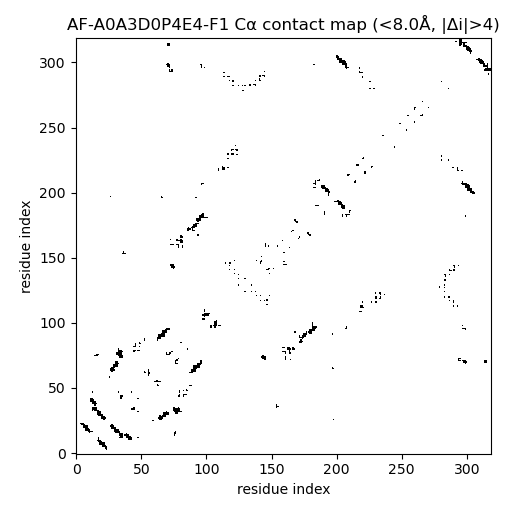1.00 70.75 283 ALA A N 1
ATOM 2221 C CA . ALA A 1 283 ? 6.206 0.421 -24.308 1.00 70.75 283 ALA A CA 1
ATOM 2222 C C . ALA A 1 283 ? 5.078 0.776 -23.343 1.00 70.75 283 ALA A C 1
ATOM 2224 O O . ALA A 1 283 ? 5.209 0.523 -22.148 1.00 70.75 283 ALA A O 1
ATOM 2225 N N . VAL A 1 284 ? 3.970 1.312 -23.869 1.00 70.69 284 VAL A N 1
ATOM 2226 C CA . VAL A 1 284 ? 2.770 1.621 -23.096 1.00 70.69 284 VAL A CA 1
ATOM 2227 C C . VAL A 1 284 ? 2.145 0.321 -22.614 1.00 70.69 284 VAL A C 1
ATOM 2229 O O . VAL A 1 284 ? 1.943 0.170 -21.415 1.00 70.69 284 VAL A O 1
ATOM 2232 N N . PHE A 1 285 ? 1.951 -0.666 -23.494 1.00 71.88 285 PHE A N 1
ATOM 2233 C CA . PHE A 1 285 ? 1.472 -1.996 -23.095 1.00 71.88 285 PHE A CA 1
ATOM 2234 C C . PHE A 1 285 ? 2.366 -2.641 -22.028 1.00 71.88 285 PHE A C 1
ATOM 2236 O O . PHE A 1 285 ? 1.877 -3.182 -21.038 1.00 71.88 285 PHE A O 1
ATOM 2243 N N . ALA A 1 286 ? 3.684 -2.563 -22.194 1.00 72.81 286 ALA A N 1
ATOM 2244 C CA . ALA A 1 286 ? 4.642 -3.106 -21.241 1.00 72.81 286 ALA A CA 1
ATOM 2245 C C . ALA A 1 286 ? 4.613 -2.372 -19.897 1.00 72.81 286 ALA A C 1
ATOM 2247 O O . ALA A 1 286 ? 4.708 -3.007 -18.847 1.00 72.81 286 ALA A O 1
ATOM 2248 N N . ALA A 1 287 ? 4.437 -1.053 -19.918 1.00 76.38 287 ALA A N 1
ATOM 2249 C CA . ALA A 1 287 ? 4.259 -0.253 -18.718 1.00 76.38 287 ALA A CA 1
ATOM 2250 C C . ALA A 1 287 ? 2.930 -0.597 -18.024 1.00 76.38 287 ALA A C 1
ATOM 2252 O O . ALA A 1 287 ? 2.914 -0.785 -16.811 1.00 76.38 287 ALA A O 1
ATOM 2253 N N . THR A 1 288 ? 1.845 -0.809 -18.780 1.00 76.88 288 THR A N 1
ATOM 2254 C CA . THR A 1 288 ? 0.565 -1.308 -18.250 1.00 76.88 288 THR A CA 1
ATOM 2255 C C . THR A 1 288 ? 0.723 -2.693 -17.627 1.00 76.88 288 THR A C 1
ATOM 2257 O O . THR A 1 288 ? 0.087 -2.997 -16.626 1.00 76.88 288 THR A O 1
ATOM 2260 N N . LYS A 1 289 ? 1.600 -3.546 -18.170 1.00 77.25 289 LYS A N 1
ATOM 2261 C CA . LYS A 1 289 ? 1.928 -4.837 -17.551 1.00 77.25 289 LYS A CA 1
ATOM 2262 C C . LYS A 1 289 ? 2.671 -4.679 -16.228 1.00 77.25 289 LYS A C 1
ATOM 2264 O O . LYS A 1 289 ? 2.359 -5.417 -15.300 1.00 77.25 289 LYS A O 1
ATOM 2269 N N . VAL A 1 290 ? 3.628 -3.750 -16.129 1.00 79.38 290 VAL A N 1
ATOM 2270 C CA . VAL A 1 290 ? 4.301 -3.439 -14.851 1.00 79.38 290 VAL A CA 1
ATOM 2271 C C . VAL A 1 290 ? 3.270 -3.017 -13.804 1.00 79.38 290 VAL A C 1
ATOM 2273 O O . VAL A 1 290 ? 3.279 -3.562 -12.702 1.00 79.38 290 VAL A O 1
ATOM 2276 N N . ASP A 1 291 ? 2.378 -2.098 -14.171 1.00 82.38 291 ASP A N 1
ATOM 2277 C CA . ASP A 1 291 ? 1.313 -1.578 -13.309 1.00 82.38 291 ASP A CA 1
ATOM 2278 C C . ASP A 1 291 ? 0.355 -2.701 -12.861 1.00 82.38 291 ASP A C 1
ATOM 2280 O O . ASP A 1 291 ? 0.244 -3.003 -11.671 1.00 82.38 291 ASP A O 1
ATOM 2284 N N . GLY A 1 292 ? -0.198 -3.457 -13.815 1.00 80.56 292 GLY A N 1
ATOM 2285 C CA . GLY A 1 292 ? -1.103 -4.580 -13.552 1.00 80.56 292 GLY A CA 1
ATOM 2286 C C . GLY A 1 292 ? -0.493 -5.690 -12.681 1.00 80.56 292 GLY A C 1
ATOM 2287 O O . GLY A 1 292 ? -1.171 -6.294 -11.842 1.00 80.56 292 GLY A O 1
ATOM 2288 N N . MET A 1 293 ? 0.812 -5.956 -12.818 1.00 82.88 293 MET A N 1
ATOM 2289 C CA . MET A 1 293 ? 1.521 -6.929 -11.971 1.00 82.88 293 MET A CA 1
ATOM 2290 C C . MET A 1 293 ? 1.561 -6.506 -10.505 1.00 82.88 293 MET A C 1
ATOM 2292 O O . MET A 1 293 ? 1.500 -7.368 -9.629 1.00 82.88 293 MET A O 1
ATOM 2296 N N . ILE A 1 294 ? 1.681 -5.208 -10.229 1.00 87.38 294 ILE A N 1
ATOM 2297 C CA . ILE A 1 294 ? 1.681 -4.678 -8.865 1.00 87.38 294 ILE A CA 1
ATOM 2298 C C . ILE A 1 294 ? 0.245 -4.588 -8.337 1.00 87.38 294 ILE A C 1
ATOM 2300 O O . ILE A 1 294 ? 0.002 -5.017 -7.209 1.00 87.38 294 ILE A O 1
ATOM 2304 N N . ASN A 1 295 ? -0.709 -4.151 -9.158 1.00 88.06 295 ASN A N 1
ATOM 2305 C CA . ASN A 1 295 ? -2.146 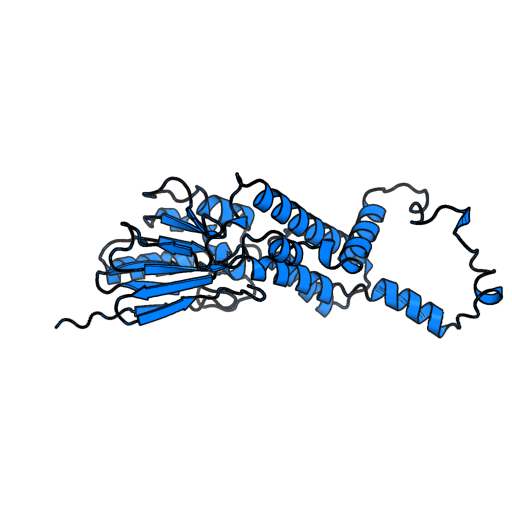-4.163 -8.856 1.00 88.06 295 ASN A CA 1
ATOM 2306 C C . ASN A 1 295 ? -2.613 -5.541 -8.371 1.00 88.06 295 ASN A C 1
ATOM 2308 O O . ASN A 1 295 ? -3.289 -5.677 -7.351 1.00 88.06 295 ASN A O 1
ATOM 2312 N N . SER A 1 296 ? -2.136 -6.597 -9.026 1.00 86.62 296 SER A N 1
ATOM 2313 C CA . SER A 1 296 ? -2.422 -7.997 -8.679 1.00 86.62 296 SER A CA 1
ATOM 2314 C C . SER A 1 296 ? -1.775 -8.481 -7.373 1.00 86.62 296 SER A C 1
ATOM 2316 O O . SER A 1 296 ? -2.033 -9.595 -6.916 1.00 86.62 296 SER A O 1
ATOM 2318 N N . THR A 1 297 ? -0.935 -7.655 -6.748 1.00 90.88 297 THR A N 1
ATOM 2319 C CA . THR A 1 297 ? -0.425 -7.892 -5.392 1.00 90.88 297 THR A CA 1
ATOM 2320 C C . THR A 1 297 ? -1.277 -7.250 -4.296 1.00 90.88 297 THR A C 1
ATOM 2322 O O . THR A 1 297 ? -0.941 -7.365 -3.117 1.00 90.88 297 THR A O 1
ATOM 2325 N N . SER A 1 298 ? -2.394 -6.617 -4.668 1.00 94.00 298 SER A N 1
ATOM 2326 C CA . SER A 1 298 ? -3.308 -5.962 -3.737 1.00 94.00 298 SER A CA 1
ATOM 2327 C C . SER A 1 298 ? -3.825 -6.895 -2.650 1.00 94.00 298 SER A C 1
ATOM 2329 O O . SER A 1 298 ? -4.308 -8.004 -2.894 1.00 94.00 298 SER A O 1
ATOM 2331 N N . LEU A 1 299 ? -3.773 -6.398 -1.419 1.00 95.88 299 LEU A N 1
ATOM 2332 C CA . LEU A 1 299 ? -4.414 -6.992 -0.265 1.00 95.88 299 LEU A CA 1
ATOM 2333 C C . LEU A 1 299 ? -5.933 -6.793 -0.362 1.00 95.88 299 LEU A C 1
ATOM 2335 O O . LEU A 1 299 ? -6.463 -5.729 -0.041 1.00 95.88 299 LEU A O 1
ATOM 2339 N N . VAL A 1 300 ? -6.636 -7.845 -0.778 1.00 96.44 300 VAL A N 1
ATOM 2340 C CA . VAL A 1 300 ? -8.097 -7.850 -0.936 1.00 96.44 300 VAL A CA 1
ATOM 2341 C C . VAL A 1 300 ? -8.738 -8.299 0.372 1.00 96.44 300 VAL A C 1
ATOM 2343 O O . VAL A 1 300 ? -8.545 -9.438 0.807 1.00 96.44 300 VAL A O 1
ATOM 2346 N N . LEU A 1 301 ? -9.528 -7.433 1.008 1.00 97.56 301 LEU A N 1
ATOM 2347 C CA . LEU A 1 301 ? -10.098 -7.694 2.333 1.00 97.56 301 LEU A CA 1
ATOM 2348 C C . LEU A 1 301 ? -11.619 -7.599 2.351 1.00 97.56 301 LEU A C 1
ATOM 2350 O O . LEU A 1 301 ? -12.208 -6.653 1.835 1.00 97.56 301 LEU A O 1
ATOM 2354 N N . VAL A 1 302 ? -12.261 -8.520 3.069 1.00 98.19 302 VAL A N 1
ATOM 2355 C CA . VAL A 1 302 ? -13.630 -8.338 3.560 1.00 98.19 302 VAL A CA 1
ATOM 2356 C C . VAL A 1 302 ? -13.602 -8.155 5.070 1.00 98.19 302 VAL A C 1
ATOM 2358 O O . VAL A 1 302 ? -13.218 -9.060 5.812 1.00 98.19 302 VAL A O 1
ATOM 2361 N N . LEU A 1 303 ? -14.063 -6.994 5.532 1.00 98.00 303 LEU A N 1
ATOM 2362 C CA . LEU A 1 303 ? -14.285 -6.724 6.950 1.00 98.00 303 LEU A CA 1
ATOM 2363 C C . LEU A 1 303 ? -15.740 -7.051 7.307 1.00 98.00 303 LEU A C 1
ATOM 2365 O O . LEU A 1 303 ? -16.671 -6.351 6.893 1.00 98.00 303 LEU A O 1
ATOM 2369 N N . GLU A 1 304 ? -15.946 -8.115 8.082 1.00 97.56 304 GLU A N 1
ATOM 2370 C CA . GLU A 1 304 ? -17.244 -8.491 8.649 1.00 97.56 304 GLU A CA 1
ATOM 2371 C C . GLU A 1 304 ? -17.406 -7.843 10.036 1.00 97.56 304 GLU A C 1
ATOM 2373 O O . GLU A 1 304 ? -16.759 -8.226 11.013 1.00 97.56 304 GLU A O 1
ATOM 2378 N N . ILE A 1 305 ? -18.285 -6.836 10.117 1.00 95.44 305 ILE A N 1
ATOM 2379 C CA . ILE A 1 305 ? -18.556 -6.038 11.323 1.00 95.44 305 ILE A CA 1
ATOM 2380 C C . ILE A 1 305 ? -20.032 -6.211 11.697 1.00 95.44 305 ILE A C 1
ATOM 2382 O O . ILE A 1 305 ? -20.931 -5.505 11.223 1.00 95.44 305 ILE A O 1
ATOM 2386 N N . GLY A 1 306 ? -20.312 -7.192 12.555 1.00 91.25 306 GLY A N 1
ATOM 2387 C CA . GLY A 1 306 ? -21.682 -7.574 12.898 1.00 91.25 306 GLY A CA 1
ATOM 2388 C C . GLY A 1 306 ? -22.443 -8.117 11.684 1.00 91.25 306 GLY A C 1
ATOM 2389 O O . GLY A 1 306 ? -22.250 -9.261 11.298 1.00 91.25 306 GLY A O 1
ATOM 2390 N N . LYS A 1 307 ? -23.349 -7.316 11.106 1.00 90.94 307 LYS A N 1
ATOM 2391 C CA . LYS A 1 307 ? -24.084 -7.675 9.873 1.00 90.94 307 LYS A CA 1
ATOM 2392 C C . LYS A 1 307 ? -23.524 -7.003 8.616 1.00 90.94 307 LYS A C 1
ATOM 2394 O O . LYS A 1 307 ? -23.957 -7.347 7.520 1.00 90.94 307 LYS A O 1
ATOM 2399 N N . ALA A 1 308 ? -22.637 -6.022 8.772 1.00 92.50 308 ALA A N 1
ATOM 2400 C CA . ALA A 1 308 ? -22.023 -5.329 7.650 1.00 92.50 308 ALA A CA 1
ATOM 2401 C C . ALA A 1 308 ? -20.864 -6.163 7.096 1.00 92.50 308 ALA A C 1
ATOM 2403 O O . ALA A 1 308 ? -20.106 -6.749 7.868 1.00 92.50 308 ALA A O 1
ATOM 2404 N N . ARG A 1 309 ? -20.732 -6.184 5.769 1.00 96.12 309 ARG A N 1
ATOM 2405 C CA . ARG A 1 309 ? -19.576 -6.729 5.055 1.00 96.12 309 ARG A CA 1
ATOM 2406 C C . ARG A 1 309 ? -19.070 -5.651 4.119 1.00 96.12 309 ARG A C 1
ATOM 2408 O O . ARG A 1 309 ? -19.835 -5.181 3.279 1.00 96.12 309 ARG A O 1
ATOM 2415 N N . LEU A 1 310 ? -17.830 -5.233 4.318 1.00 96.56 310 LEU A N 1
ATOM 2416 C CA . LEU A 1 310 ? -17.177 -4.203 3.520 1.00 96.56 310 LEU A CA 1
ATOM 2417 C C . LEU A 1 310 ? -16.048 -4.867 2.744 1.00 96.56 310 LEU A C 1
ATOM 2419 O O . LEU A 1 310 ? -15.158 -5.435 3.371 1.00 96.56 310 LEU A O 1
ATOM 2423 N N . LEU A 1 311 ? -16.131 -4.837 1.416 1.00 96.56 311 LEU A N 1
ATOM 2424 C CA . LEU A 1 311 ? -15.082 -5.319 0.525 1.00 96.56 311 LEU A CA 1
ATOM 2425 C C . LEU A 1 311 ? -14.167 -4.146 0.168 1.00 96.56 311 LEU A C 1
ATOM 2427 O O . LEU A 1 311 ? -14.654 -3.125 -0.314 1.00 96.56 311 LEU A O 1
ATOM 2431 N N . PHE A 1 312 ? -12.872 -4.330 0.385 1.00 96.12 312 PHE A N 1
ATOM 2432 C CA . PHE A 1 312 ? -11.803 -3.436 -0.040 1.00 96.12 312 PHE A CA 1
ATOM 2433 C C . PHE A 1 312 ? -10.929 -4.215 -1.020 1.00 96.12 312 PHE A C 1
ATOM 2435 O O . PHE A 1 312 ? -10.165 -5.075 -0.578 1.00 96.12 312 PHE A O 1
ATOM 2442 N N . PRO A 1 313 ? -11.105 -4.003 -2.335 1.00 93.56 313 PRO A N 1
ATOM 2443 C CA . PRO A 1 313 ? -10.368 -4.756 -3.338 1.00 93.56 313 PRO A CA 1
ATOM 2444 C C . PRO A 1 313 ? -8.945 -4.237 -3.574 1.00 93.56 313 PRO A C 1
ATOM 2446 O O . PRO A 1 313 ? -8.163 -4.942 -4.205 1.00 93.56 313 PRO A O 1
ATOM 2449 N N . GLY A 1 314 ? -8.614 -3.034 -3.084 1.00 90.19 314 GLY A N 1
ATOM 2450 C CA . GLY A 1 314 ? -7.481 -2.283 -3.626 1.00 90.19 314 GLY A CA 1
ATOM 2451 C C . GLY A 1 314 ? -7.652 -2.161 -5.139 1.00 90.19 314 GLY A C 1
ATOM 2452 O O . GLY A 1 314 ? -8.786 -2.042 -5.615 1.00 90.19 314 GLY A O 1
ATOM 2453 N N . ASP A 1 315 ? -6.560 -2.375 -5.863 1.00 91.06 315 ASP A N 1
ATOM 2454 C CA . ASP A 1 315 ? -6.540 -2.331 -7.325 1.00 91.06 315 ASP A CA 1
ATOM 2455 C C . ASP A 1 315 ? -6.400 -3.729 -7.933 1.00 91.06 315 ASP A C 1
ATOM 2457 O O . ASP A 1 315 ? -5.907 -3.892 -9.038 1.00 91.06 315 ASP A O 1
ATOM 2461 N N . ALA A 1 316 ? -6.824 -4.780 -7.222 1.00 87.19 316 ALA A N 1
ATOM 2462 C CA . ALA A 1 316 ? -6.676 -6.154 -7.696 1.00 87.19 316 ALA A CA 1
ATOM 2463 C C . ALA A 1 316 ? -7.282 -6.367 -9.100 1.00 87.19 316 ALA A C 1
ATOM 2465 O O . ALA A 1 316 ? -8.501 -6.404 -9.273 1.00 87.19 316 ALA A O 1
ATOM 2466 N N . GLU A 1 317 ? -6.417 -6.578 -10.093 1.00 76.00 317 GLU A N 1
ATOM 2467 C CA . GLU A 1 317 ? -6.800 -6.962 -11.460 1.00 76.00 317 GLU A CA 1
ATOM 2468 C C . GLU A 1 317 ? -6.920 -8.483 -11.627 1.00 76.00 317 GLU A C 1
ATOM 2470 O O . GLU A 1 317 ? -7.676 -8.971 -12.471 1.00 76.00 317 GLU A O 1
ATOM 2475 N N . TRP A 1 318 ? -6.190 -9.230 -10.795 1.00 64.75 318 TRP A N 1
ATOM 2476 C CA . TRP A 1 318 ? -6.141 -10.688 -10.771 1.00 64.75 318 TRP A CA 1
ATOM 2477 C C . TRP A 1 318 ? -6.123 -11.166 -9.312 1.00 64.75 318 TRP A C 1
ATOM 2479 O O . TRP A 1 318 ? -5.461 -10.561 -8.467 1.00 64.75 318 TRP A O 1
ATOM 2489 N N . GLY A 1 319 ? -6.862 -12.235 -9.005 1.00 49.84 319 GLY A N 1
ATOM 2490 C CA . GLY A 1 319 ? -7.002 -12.777 -7.648 1.00 49.84 319 GLY A CA 1
ATOM 2491 C C . GLY A 1 319 ? -8.000 -13.919 -7.565 1.00 49.84 319 GLY A C 1
ATOM 2492 O O . GLY A 1 319 ? -9.143 -13.731 -8.039 1.00 49.84 319 GLY A O 1
#

Radius of gyration: 23.4 Å; Cα contacts (8 Å, |Δi|>4): 563; chains: 1; bounding box: 62×40×74 Å

Sequence (319 aa):
MSNKTVRIRMYHVGFGDCFLIILPDKRTILIDAGFHGQGKGEFSGNALPERIREDLIEIRNEARIDVVIATHRHQDHIYSFNSENWGEIEIGEVWLPWVEDRSDPEATKLWKKQQSFAMNLAAAAPMLGLSEEDKENVEFLLWNAGVEIGVSEFAVGGWSNAGALDTLHEGFARRDRTKPRFLPEGMSFPETFETPVLPNVKVHVLGPARDADLIEHLDPASDGETYKAFALAASANLLPSQDAACAPFGPAWQVPDTEINEIFPLDGTDIERLKDLVQTTDAVFAATKVDGMINSTSLVLVLEIGKARLLFPGDAEWG

Solvent-accessible surface area (backbone atoms only — not comparable to full-atom values): 17115 Å² total; per-residue (Å²): 129,84,82,78,52,73,47,76,45,75,57,62,23,52,35,63,39,30,35,44,37,35,40,67,86,56,52,28,37,35,38,32,38,22,29,34,71,85,27,85,28,87,45,55,50,63,49,45,48,52,51,50,39,53,51,27,32,72,73,63,74,42,40,55,36,42,31,40,32,41,28,41,75,37,25,27,24,34,36,26,47,46,33,72,58,48,59,70,36,39,36,33,39,34,37,34,18,37,64,70,33,86,84,38,71,66,21,48,50,50,49,53,46,48,52,50,51,51,52,20,43,63,66,30,51,86,75,52,74,60,51,73,68,49,45,53,51,29,52,48,34,38,41,34,63,49,48,83,72,77,85,54,92,58,56,57,92,92,56,41,49,66,47,11,49,44,24,62,51,64,57,54,72,40,55,75,47,85,56,54,45,44,31,50,82,59,86,56,84,63,31,71,50,72,46,89,84,43,73,78,37,40,41,33,32,64,16,26,68,76,49,68,78,62,43,44,73,53,35,54,71,68,62,51,59,61,47,50,53,28,48,49,51,28,56,54,64,76,52,92,53,100,60,76,69,78,58,98,54,60,76,94,74,57,75,57,81,80,49,42,57,77,80,48,79,61,49,77,64,50,52,49,49,51,51,42,54,66,48,57,57,44,57,52,61,53,25,50,48,52,38,48,38,48,26,30,39,9,30,17,36,35,45,35,49,87,90,47,73,46,79,43,49,64,60,49,77,50,112